Protein AF-A0A3A0CMS2-F1 (afdb_monomer_lite)

Secondary structure (DSSP, 8-state):
------------HHHHHHHHHSPPPEEEEE-----HHHHHHHHHHHHHHHHHHHHHHHHHHHHHT--SHHHHHHHHHHHHHHHHHHHHHHHHHHHHHHHHHHHHHHHHH-S---HHHHHHHHHHT-SSTTSTHHHHHHHHHHHTT-TT-EEEEE-GGG--------S----EES-TTSHHHHHHHHHHHHTSS-----PPS-TTS-HHHHHHHHHHHHTT-HHHHHHHHHHHHHHHHHHHHHTS--HHHHHHHHHHHHHHHS-S---TTS-EEEEETTEEEEEEE-TTS-EEEEEEETTT-EEEEEEEETTEEEEEEE-SS-EEEEEE-HHHHHHHHHHHT-SSPPPPHHHHHH--

Radius of gyration: 25.01 Å; chains: 1; bounding box: 68×55×76 Å

Foldseek 3Di:
DDDDDPDPPPPPVVVLVVVLVPFQDEQEDAADPPPPVVVVVVVCVVVVVVVVVLVVQVVVVVVVPDPDPSVVVSVVVVVVVVCCVPVVVVVLLVVLLVVLVVLLVVCVVDPDNDLNVSVNVNRVVPDRSLDPSNVLSSQQSVQAPPFRHEYEYYHPVLDDDQAADQDFDDWAFLDPLDPSLLVSLVVVVVPDDDDPDPDPDDPPDDSLVSQQQLLQLLQVHCPVLVVLVVQLVVQVVVCVVVVHRDPSNVVSVVVNCCSRPPHSPPDQFQATWIQGAQWIWGWHQDPVRDTDIDTQGRSFWYWYWHDSDQFWIKIWIYGNPDIHIDIHGSSSSSSNSSRNSHSDDGDDPVVVVVVD

Sequence (356 aa):
MRGAGVVPQIIDQQALNDASAAGPEVIEVPIRITGLVSRIVRLVIFFTLVWIVLLQLPAFMLIRGTAVGSVIVVYACAILVSILMGVVPWIQRRRALSRVVRLLHEYDEGDDQDPRSLAERVHGTRKWFERRAGLVFLISGLGSRQPGLVFRFAPRAHHPPIEPIAVPFEARLLDETEPGFSELWNATLASGEGAGAESLPGADESPGLRRVIRNIRLKEGWFMTLLFLALFANSAYEDYLVGRITVWTIIWAVFLARVFFAPATRNTGEGTWFIVPGGVLIRRVNEKKEVVHRLVDRKSSVLGVFMETRHRWSIVVSDESDLFSRAATAREATMLLRAWTSPIEPPSKEVIAHMA

pLDDT: mean 77.31, std 15.79, range [32.06, 96.31]

Structure (mmCIF, N/CA/C/O backbone):
data_AF-A0A3A0CMS2-F1
#
_entry.id   AF-A0A3A0CMS2-F1
#
loop_
_atom_site.group_PDB
_atom_site.id
_atom_site.type_symbol
_atom_site.label_atom_id
_atom_site.label_alt_id
_atom_site.label_comp_id
_atom_site.label_asym_id
_atom_site.label_entity_id
_atom_site.label_seq_id
_atom_site.pdbx_PDB_ins_code
_atom_site.Cartn_x
_atom_site.Cartn_y
_atom_site.Cartn_z
_atom_site.occupancy
_atom_site.B_iso_or_equiv
_atom_site.auth_seq_id
_atom_site.auth_comp_id
_atom_site.auth_asym_id
_atom_site.auth_atom_id
_atom_site.pdbx_PDB_model_num
ATOM 1 N N . MET A 1 1 ? 42.974 -33.502 -6.012 1.00 39.69 1 MET A N 1
ATOM 2 C CA . MET A 1 1 ? 42.326 -32.188 -5.818 1.00 39.69 1 MET A CA 1
ATOM 3 C C . MET A 1 1 ? 42.172 -31.537 -7.185 1.00 39.69 1 MET A C 1
ATOM 5 O O . MET A 1 1 ? 43.158 -31.078 -7.739 1.00 39.69 1 MET A O 1
ATOM 9 N N . ARG A 1 2 ? 40.981 -31.620 -7.791 1.00 35.00 2 ARG A N 1
ATOM 10 C CA . ARG A 1 2 ? 40.649 -30.968 -9.068 1.00 35.00 2 ARG A CA 1
ATOM 11 C C . ARG A 1 2 ? 39.649 -29.860 -8.749 1.00 35.00 2 ARG A C 1
ATOM 13 O O . ARG A 1 2 ? 38.620 -30.148 -8.147 1.00 35.00 2 ARG A O 1
ATOM 20 N N . GLY A 1 3 ? 40.012 -28.620 -9.063 1.00 35.66 3 GLY A N 1
ATOM 21 C CA . GLY A 1 3 ? 39.183 -27.444 -8.824 1.00 35.66 3 GLY A CA 1
ATOM 22 C C . GLY A 1 3 ? 37.948 -27.469 -9.715 1.00 35.66 3 GLY A C 1
ATOM 23 O O . GLY A 1 3 ? 38.067 -27.605 -10.931 1.00 35.66 3 GLY A O 1
ATOM 24 N N . ALA A 1 4 ? 36.773 -27.362 -9.100 1.00 35.28 4 ALA A N 1
ATOM 25 C CA . ALA A 1 4 ? 35.536 -27.082 -9.805 1.00 35.28 4 ALA A CA 1
ATOM 26 C C . ALA A 1 4 ? 35.601 -25.633 -10.305 1.00 35.28 4 ALA A C 1
ATOM 28 O O . ALA A 1 4 ? 35.594 -24.693 -9.511 1.00 35.28 4 ALA A O 1
ATOM 29 N N . GLY A 1 5 ? 35.738 -25.467 -11.620 1.00 32.06 5 GLY A N 1
ATOM 30 C CA . GLY A 1 5 ? 35.607 -24.174 -12.273 1.00 32.06 5 GLY A CA 1
ATOM 31 C C . GLY A 1 5 ? 34.166 -23.697 -12.148 1.00 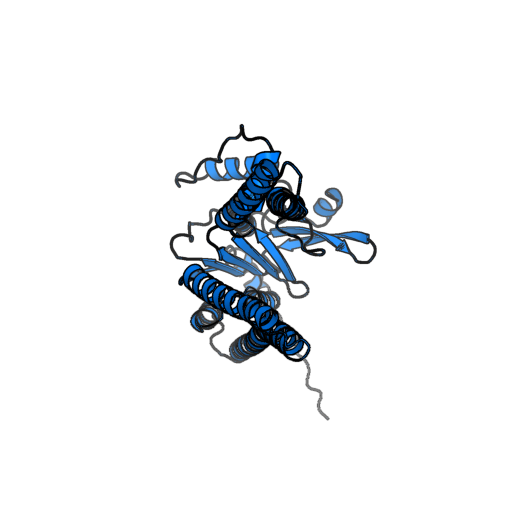32.06 5 GLY A C 1
ATOM 32 O O . GLY A 1 5 ? 33.255 -24.325 -12.680 1.00 32.06 5 GLY A O 1
ATOM 33 N N . VAL A 1 6 ? 33.968 -22.598 -11.426 1.00 33.91 6 VAL A N 1
ATOM 34 C CA . VAL A 1 6 ? 32.721 -21.834 -11.445 1.00 33.91 6 VAL A CA 1
ATOM 35 C C . VAL A 1 6 ? 32.655 -21.162 -12.812 1.00 33.91 6 VAL A C 1
ATOM 37 O O . VAL A 1 6 ? 33.369 -20.195 -13.069 1.00 33.91 6 VAL A O 1
ATOM 40 N N . VAL A 1 7 ? 31.862 -21.728 -13.719 1.00 35.41 7 VAL A N 1
ATOM 41 C CA . VAL A 1 7 ? 31.529 -21.087 -14.992 1.00 35.41 7 VAL A CA 1
ATOM 42 C C . VAL A 1 7 ? 30.546 -19.959 -14.666 1.00 35.41 7 VAL A C 1
ATOM 44 O O . VAL A 1 7 ? 29.480 -20.252 -14.122 1.00 35.41 7 VAL A O 1
ATOM 47 N N . PRO A 1 8 ? 30.869 -18.683 -14.934 1.00 41.94 8 PRO A N 1
ATOM 48 C CA . PRO A 1 8 ? 29.887 -17.617 -14.807 1.00 41.94 8 PRO A CA 1
ATOM 49 C C . PRO A 1 8 ? 28.749 -17.904 -15.791 1.00 41.94 8 PRO A C 1
ATOM 51 O O . PRO A 1 8 ? 28.994 -18.052 -16.988 1.00 41.94 8 PRO A O 1
ATOM 54 N N . GLN A 1 9 ? 27.517 -18.025 -15.287 1.00 44.94 9 GLN A N 1
ATOM 55 C CA . GLN A 1 9 ? 26.325 -18.026 -16.130 1.00 44.94 9 GLN A CA 1
ATOM 56 C C . GLN A 1 9 ? 26.361 -16.743 -16.960 1.00 44.94 9 GLN A C 1
ATOM 58 O O . GLN A 1 9 ? 26.194 -15.643 -16.434 1.00 44.94 9 GLN A O 1
ATOM 63 N N . ILE A 1 10 ? 26.632 -16.887 -18.256 1.00 44.53 10 ILE A N 1
ATOM 64 C CA . ILE A 1 10 ? 26.395 -15.836 -19.234 1.00 44.53 10 ILE A CA 1
ATOM 65 C C . ILE A 1 10 ? 24.877 -15.700 -19.274 1.00 44.53 10 ILE A C 1
ATOM 67 O O . ILE A 1 10 ? 24.191 -16.485 -19.921 1.00 44.53 10 ILE A O 1
ATOM 71 N N . ILE A 1 11 ? 24.358 -14.771 -18.474 1.00 52.59 11 ILE A N 1
ATOM 72 C CA . ILE A 1 11 ? 22.969 -14.344 -18.551 1.00 52.59 11 ILE A CA 1
ATOM 73 C C . ILE A 1 11 ? 22.784 -13.840 -19.981 1.00 52.59 11 ILE A C 1
ATOM 75 O O . ILE A 1 11 ? 23.488 -12.924 -20.411 1.00 52.59 11 ILE A O 1
ATOM 79 N N . ASP A 1 12 ? 21.899 -14.500 -20.720 1.00 56.22 12 ASP A N 1
ATOM 80 C CA . ASP A 1 12 ? 21.612 -14.212 -22.118 1.00 56.22 12 ASP A CA 1
ATOM 81 C C . ASP A 1 12 ? 21.064 -12.780 -22.242 1.00 56.22 12 ASP A C 1
ATOM 83 O O . ASP A 1 12 ? 19.882 -12.508 -22.023 1.00 56.22 12 ASP A O 1
ATOM 87 N N . GLN A 1 13 ? 21.958 -11.827 -22.527 1.00 53.25 13 GLN A N 1
ATOM 88 C CA . GLN A 1 13 ? 21.618 -10.408 -22.662 1.00 53.25 13 GLN A CA 1
ATOM 89 C C . GLN A 1 13 ? 20.583 -10.174 -23.766 1.00 53.25 13 GLN A C 1
ATOM 91 O O . GLN A 1 13 ? 19.858 -9.183 -23.724 1.00 53.25 13 GLN A O 1
ATOM 96 N N . GLN A 1 14 ? 20.493 -11.083 -24.738 1.00 47.31 14 GLN A N 1
ATOM 97 C CA . GLN A 1 14 ? 19.540 -10.985 -25.830 1.00 47.31 14 GLN A CA 1
ATOM 98 C C . GLN A 1 14 ? 18.121 -11.324 -25.357 1.00 47.31 14 GLN A C 1
ATOM 100 O O . GLN A 1 14 ? 17.197 -10.570 -25.652 1.00 47.31 14 GLN A O 1
ATOM 105 N N . ALA A 1 15 ? 17.967 -12.336 -24.496 1.00 55.59 15 ALA A N 1
ATOM 106 C CA . ALA A 1 15 ? 16.698 -12.625 -23.825 1.00 55.59 15 ALA A CA 1
ATOM 107 C C . ALA A 1 15 ? 16.238 -11.472 -22.906 1.00 55.59 15 ALA A C 1
ATOM 109 O O . ALA A 1 15 ? 15.048 -11.162 -22.854 1.00 55.59 15 ALA A O 1
ATOM 110 N N . LEU A 1 16 ? 17.169 -10.783 -22.229 1.00 50.84 16 LEU A N 1
ATOM 111 C CA . LEU A 1 16 ? 16.856 -9.573 -21.451 1.00 50.84 16 LEU A CA 1
ATOM 112 C C . LEU A 1 16 ? 16.398 -8.399 -22.329 1.00 50.84 16 LEU A C 1
ATOM 114 O O . LEU A 1 16 ? 15.505 -7.648 -21.934 1.00 50.84 16 LEU A O 1
ATOM 118 N N . ASN A 1 17 ? 16.994 -8.235 -23.510 1.00 48.75 17 ASN A N 1
ATOM 119 C CA . ASN A 1 17 ? 16.619 -7.175 -24.443 1.00 48.75 17 ASN A CA 1
ATOM 120 C C . ASN A 1 17 ? 15.241 -7.435 -25.069 1.00 48.75 17 ASN A C 1
ATOM 122 O O . ASN A 1 17 ? 14.423 -6.515 -25.115 1.00 48.75 17 ASN A O 1
ATOM 126 N N . ASP A 1 18 ? 14.943 -8.678 -25.454 1.00 51.12 18 ASP A N 1
ATOM 127 C CA . ASP A 1 18 ? 13.642 -9.064 -26.013 1.00 51.12 18 ASP A CA 1
ATOM 128 C C . ASP A 1 18 ? 12.518 -8.972 -24.962 1.00 51.12 18 ASP A C 1
ATOM 130 O O . ASP A 1 18 ? 11.432 -8.459 -25.248 1.00 51.12 18 ASP A O 1
ATOM 134 N N . ALA A 1 19 ? 12.800 -9.344 -23.707 1.00 52.25 19 ALA A N 1
ATOM 135 C CA . ALA A 1 19 ? 11.888 -9.147 -22.577 1.00 52.25 19 ALA A CA 1
ATOM 136 C C . ALA A 1 19 ? 11.663 -7.664 -22.225 1.00 52.25 19 ALA A C 1
ATOM 138 O O . ALA A 1 19 ? 10.659 -7.333 -21.605 1.00 52.25 19 ALA A O 1
ATOM 139 N N . SER A 1 20 ? 12.566 -6.758 -22.619 1.00 50.09 20 SER A N 1
ATOM 140 C CA . SER A 1 20 ? 12.394 -5.316 -22.393 1.00 50.09 20 SER A CA 1
ATOM 141 C C . SER A 1 20 ? 11.451 -4.644 -23.402 1.00 50.09 20 SER A C 1
ATOM 143 O O . SER A 1 20 ? 10.913 -3.573 -23.110 1.00 50.09 20 SER A O 1
ATOM 145 N N . ALA A 1 21 ? 11.247 -5.266 -24.572 1.00 57.66 21 ALA A N 1
ATOM 146 C CA . ALA A 1 21 ? 10.377 -4.765 -25.637 1.00 57.66 21 ALA A CA 1
ATOM 147 C C . ALA A 1 21 ? 8.905 -5.159 -25.427 1.00 57.66 21 ALA A C 1
ATOM 149 O O . ALA A 1 21 ? 8.000 -4.389 -25.757 1.00 57.66 21 ALA A O 1
ATOM 150 N N . ALA A 1 22 ? 8.656 -6.330 -24.836 1.00 62.97 22 ALA A N 1
ATOM 151 C CA . ALA A 1 22 ? 7.361 -6.670 -24.265 1.00 62.97 22 ALA A CA 1
ATOM 152 C C . ALA A 1 22 ? 7.223 -5.911 -22.936 1.00 62.97 22 ALA A C 1
ATOM 154 O O . ALA A 1 22 ? 8.101 -5.977 -22.086 1.00 62.97 22 ALA A O 1
ATOM 155 N N . GLY A 1 23 ? 6.163 -5.125 -22.744 1.00 71.56 23 GLY A N 1
ATOM 156 C CA . GLY A 1 23 ? 5.943 -4.441 -21.463 1.00 71.56 23 GLY A CA 1
ATOM 157 C C . GLY A 1 23 ? 5.955 -5.411 -20.264 1.00 71.56 23 GLY A C 1
ATOM 158 O O . GLY A 1 23 ? 5.852 -6.623 -20.452 1.00 71.56 23 GLY A O 1
ATOM 159 N N . PRO A 1 24 ? 6.052 -4.900 -19.023 1.00 82.94 24 PRO A N 1
ATOM 160 C CA . PRO A 1 24 ? 6.099 -5.755 -17.838 1.00 82.94 24 PRO A CA 1
ATOM 161 C C . PRO A 1 24 ? 4.897 -6.707 -17.793 1.00 82.94 24 PRO A C 1
ATOM 163 O O . PRO A 1 24 ? 3.756 -6.288 -18.014 1.00 82.94 24 PRO A O 1
ATOM 166 N N . GLU A 1 25 ? 5.148 -7.980 -17.493 1.00 89.12 25 GLU A N 1
ATOM 167 C CA . GLU A 1 25 ? 4.101 -8.996 -17.435 1.00 89.12 25 GLU A CA 1
ATOM 168 C C . GLU A 1 25 ? 3.207 -8.761 -16.209 1.00 89.12 25 GLU A C 1
ATOM 170 O O . GLU A 1 25 ? 3.665 -8.752 -15.061 1.00 89.12 25 GLU A O 1
ATOM 175 N N . VAL A 1 26 ? 1.909 -8.557 -16.450 1.00 89.88 26 VAL A N 1
ATOM 176 C CA . VAL A 1 26 ? 0.917 -8.338 -15.392 1.00 89.88 26 VAL A CA 1
ATOM 177 C C . VAL A 1 26 ? 0.203 -9.647 -15.070 1.00 89.88 26 VAL A C 1
ATOM 179 O O . VAL A 1 26 ? -0.634 -10.128 -15.832 1.00 89.88 26 VAL A O 1
ATOM 182 N N . ILE A 1 27 ? 0.480 -10.188 -13.887 1.00 91.12 27 ILE A N 1
ATOM 183 C CA . ILE A 1 27 ? -0.129 -11.409 -13.366 1.00 91.12 27 ILE A CA 1
ATOM 184 C C . ILE A 1 27 ? -1.297 -11.042 -12.446 1.00 91.12 27 ILE A C 1
ATOM 186 O O . ILE A 1 27 ? -1.135 -10.521 -11.335 1.00 91.12 27 ILE A O 1
ATOM 190 N N . GLU A 1 28 ? -2.509 -11.347 -12.900 1.00 89.69 28 GLU A N 1
ATOM 191 C CA . GLU A 1 28 ? -3.739 -11.116 -12.149 1.00 89.69 28 GLU A CA 1
ATOM 192 C C . GLU A 1 28 ? -4.144 -12.343 -11.341 1.00 89.69 28 GLU A C 1
ATOM 194 O O . GLU A 1 28 ? -4.473 -13.398 -11.885 1.00 89.69 28 GLU A O 1
ATOM 199 N N . VAL A 1 29 ? -4.195 -12.184 -10.020 1.00 86.06 29 VAL A N 1
ATOM 200 C CA . VAL A 1 29 ? -4.568 -13.270 -9.112 1.00 86.06 29 VAL A CA 1
ATOM 201 C C . VAL A 1 29 ? -5.890 -12.913 -8.432 1.00 86.06 29 VAL A C 1
ATOM 203 O O . VAL A 1 29 ? -5.923 -12.049 -7.546 1.00 86.06 29 VAL A O 1
ATOM 206 N N . PRO A 1 30 ? -7.016 -13.534 -8.837 1.00 82.69 30 PRO A N 1
ATOM 207 C CA . PRO A 1 30 ? -8.321 -13.192 -8.299 1.00 82.69 30 PRO A CA 1
ATOM 208 C C . PRO A 1 30 ? -8.452 -13.660 -6.850 1.00 82.69 30 PRO A C 1
ATOM 210 O O . PRO A 1 30 ? -8.422 -14.860 -6.569 1.00 82.69 30 PRO A O 1
ATOM 213 N N . ILE A 1 31 ? -8.691 -12.723 -5.933 1.00 75.50 31 ILE A N 1
ATOM 214 C CA . ILE A 1 31 ? -8.915 -13.050 -4.521 1.00 75.50 31 ILE A CA 1
ATOM 215 C C . ILE A 1 31 ? -10.407 -13.097 -4.196 1.00 75.50 31 ILE A C 1
ATOM 217 O O . ILE A 1 31 ? -11.184 -12.217 -4.573 1.00 75.50 31 ILE A O 1
ATOM 221 N N . ARG A 1 32 ? -10.833 -14.117 -3.446 1.00 65.44 32 ARG A N 1
ATOM 222 C CA . ARG A 1 32 ? -12.157 -14.105 -2.811 1.00 65.44 32 ARG A CA 1
ATOM 223 C C . ARG A 1 32 ? -12.024 -13.402 -1.468 1.00 65.44 32 ARG A C 1
ATOM 225 O O . ARG A 1 32 ? -11.475 -13.979 -0.535 1.00 65.44 32 ARG A O 1
ATOM 232 N N . ILE A 1 33 ? -12.546 -12.182 -1.353 1.00 57.12 33 ILE A N 1
ATOM 233 C CA . ILE A 1 33 ? -12.655 -11.500 -0.056 1.00 57.12 33 ILE A CA 1
ATOM 234 C C . ILE A 1 33 ? -13.781 -12.174 0.721 1.00 57.12 33 ILE A C 1
ATOM 236 O O . ILE A 1 33 ? -14.933 -11.750 0.708 1.00 57.12 33 ILE A O 1
ATOM 240 N N . THR A 1 34 ? -13.471 -13.293 1.365 1.00 50.09 34 THR A N 1
ATOM 241 C CA . THR A 1 34 ? -14.424 -13.962 2.242 1.00 50.09 34 THR A CA 1
ATOM 242 C C . THR A 1 34 ? -14.420 -13.279 3.597 1.00 50.09 34 THR A C 1
ATOM 244 O O . THR A 1 34 ? -13.566 -13.560 4.429 1.00 50.09 34 THR A O 1
ATOM 247 N N . GLY A 1 35 ? -15.400 -12.400 3.813 1.00 48.59 35 GLY A N 1
ATOM 248 C CA . GLY A 1 35 ? -15.982 -12.113 5.125 1.00 48.59 35 GLY A CA 1
ATOM 249 C C . GLY A 1 35 ? -15.002 -11.865 6.273 1.00 48.59 35 GLY A C 1
ATOM 250 O O . GLY A 1 35 ? -15.255 -12.342 7.379 1.00 48.59 35 GLY A O 1
ATOM 251 N N . LEU A 1 36 ? -13.924 -11.106 6.048 1.00 49.00 36 LEU A N 1
ATOM 252 C CA . LEU A 1 36 ? -13.074 -10.583 7.124 1.00 49.00 36 LEU A CA 1
ATOM 253 C C . LEU A 1 36 ? -13.940 -9.855 8.164 1.00 49.00 36 LEU A C 1
ATOM 255 O O . LEU A 1 36 ? -13.775 -10.068 9.358 1.00 49.00 36 LEU A O 1
ATOM 259 N N . VAL A 1 37 ? -14.956 -9.116 7.701 1.00 48.84 37 VAL A N 1
ATOM 260 C CA . VAL A 1 37 ? -15.980 -8.483 8.543 1.00 48.84 37 VAL A CA 1
ATOM 261 C C . VAL A 1 37 ? -16.701 -9.519 9.401 1.00 48.84 37 VAL A C 1
ATOM 263 O O . VAL A 1 37 ? -16.790 -9.336 10.600 1.00 48.84 37 VAL A O 1
ATOM 266 N N . SER A 1 38 ? -17.126 -10.661 8.854 1.00 46.47 38 SER A N 1
ATOM 267 C CA . SER A 1 38 ? -17.757 -11.712 9.663 1.00 46.47 38 SER A CA 1
ATOM 268 C C . SER A 1 38 ? -16.802 -12.314 10.696 1.00 46.47 38 SER A C 1
ATOM 270 O O . SER A 1 38 ? -17.272 -12.727 11.753 1.00 46.47 38 SER A O 1
ATOM 272 N N . ARG A 1 39 ? -15.506 -12.450 10.399 1.00 56.25 39 ARG A N 1
ATOM 273 C CA . ARG A 1 39 ? -14.544 -13.028 11.350 1.00 56.25 39 ARG A CA 1
ATOM 274 C C . ARG A 1 39 ? -14.146 -12.021 12.416 1.00 56.25 39 ARG A C 1
ATOM 276 O O . ARG A 1 39 ? -14.160 -12.393 13.576 1.00 56.25 39 ARG A O 1
ATOM 283 N N . ILE A 1 40 ? -13.872 -10.772 12.042 1.00 56.28 40 ILE A N 1
ATOM 284 C CA . ILE A 1 40 ? -13.593 -9.668 12.966 1.00 56.28 40 ILE A CA 1
ATOM 285 C C . ILE A 1 40 ? -14.817 -9.392 13.826 1.00 56.28 40 ILE A C 1
ATOM 287 O O . ILE A 1 40 ? -14.664 -9.315 15.028 1.00 56.28 40 ILE A O 1
ATOM 291 N N . VAL A 1 41 ? -16.027 -9.341 13.267 1.00 53.88 41 VAL A N 1
ATOM 292 C CA . VAL A 1 41 ? -17.261 -9.179 14.050 1.00 53.88 41 VAL A CA 1
ATOM 293 C C . VAL A 1 41 ? -17.440 -10.343 15.019 1.00 53.88 41 VAL A C 1
ATOM 295 O O . VAL A 1 41 ? -17.721 -10.100 16.182 1.00 53.88 41 VAL A O 1
ATOM 298 N N . ARG A 1 42 ? -17.197 -11.598 14.614 1.00 58.50 42 ARG A N 1
ATOM 299 C CA . ARG A 1 42 ? -17.226 -12.732 15.559 1.00 58.50 42 ARG A CA 1
ATOM 300 C C . ARG A 1 42 ? -16.140 -12.633 16.625 1.00 58.50 42 ARG A C 1
ATOM 302 O O . ARG A 1 42 ? -16.402 -12.980 17.767 1.00 58.50 42 ARG A O 1
ATOM 309 N N . LEU A 1 43 ? -14.946 -12.168 16.265 1.00 64.25 43 LEU A N 1
ATOM 310 C CA . LEU A 1 43 ? -13.826 -11.999 17.186 1.00 64.25 43 LEU A CA 1
ATOM 311 C C . LEU A 1 43 ? -14.122 -10.873 18.183 1.00 64.25 43 LEU A C 1
ATOM 313 O O . LEU A 1 43 ? -13.980 -11.073 19.376 1.00 64.25 43 LEU A O 1
ATOM 317 N N . VAL A 1 44 ? -14.600 -9.727 17.703 1.00 63.75 44 VAL A N 1
ATOM 318 C CA . VAL A 1 44 ? -15.021 -8.573 18.500 1.00 63.75 44 VAL A CA 1
ATOM 319 C C . VAL A 1 44 ? -16.186 -8.966 19.393 1.00 63.75 44 VAL A C 1
ATOM 321 O O . VAL A 1 44 ? -16.062 -8.795 20.589 1.00 63.75 44 VAL A O 1
ATOM 324 N N . ILE A 1 45 ? -17.251 -9.592 18.882 1.00 64.50 45 ILE A N 1
ATOM 325 C CA . ILE A 1 45 ? -18.362 -10.095 19.709 1.00 64.50 45 ILE A CA 1
ATOM 326 C C . ILE A 1 45 ? -17.845 -11.064 20.774 1.00 64.50 45 ILE A C 1
ATOM 328 O O . ILE A 1 45 ? -18.177 -10.912 21.944 1.00 64.50 45 ILE A O 1
ATOM 332 N N . PHE A 1 46 ? -17.005 -12.030 20.396 1.00 73.88 46 PHE A N 1
ATOM 333 C CA . PHE A 1 46 ? -16.422 -12.987 21.334 1.00 73.88 46 PHE A CA 1
ATOM 334 C C . PHE A 1 46 ? -15.598 -12.284 22.417 1.00 73.88 46 PHE A C 1
ATOM 336 O O . PHE A 1 46 ? -15.782 -12.554 23.597 1.00 73.88 46 PHE A O 1
ATOM 343 N N . PHE A 1 47 ? -14.728 -11.347 22.046 1.00 64.62 47 PHE A N 1
ATOM 344 C CA . PHE A 1 47 ? -13.867 -10.645 22.992 1.00 64.62 47 PHE A CA 1
ATOM 345 C C . PHE A 1 47 ? -14.609 -9.595 23.813 1.00 64.62 47 PHE A C 1
ATOM 347 O O . PHE A 1 47 ? -14.277 -9.424 24.978 1.00 64.62 47 PHE A O 1
ATOM 354 N N . THR A 1 48 ? -15.628 -8.937 23.264 1.00 66.00 48 THR A N 1
ATOM 355 C CA . THR A 1 48 ? -16.538 -8.058 24.002 1.00 66.00 48 THR A CA 1
ATOM 356 C C . THR A 1 48 ? -17.329 -8.871 25.017 1.00 66.00 48 THR A C 1
ATOM 358 O O . THR A 1 48 ? -17.409 -8.459 26.164 1.00 66.00 48 THR A O 1
ATOM 361 N N . LEU A 1 49 ? -17.817 -10.064 24.659 1.00 63.31 49 LEU A N 1
ATOM 362 C CA . LEU A 1 49 ? -18.439 -10.987 25.612 1.00 63.31 49 LEU A CA 1
ATOM 363 C C . LEU A 1 49 ? -17.451 -11.435 26.695 1.00 63.31 49 LEU A C 1
ATOM 365 O O . LEU A 1 49 ? -17.786 -11.384 27.873 1.00 63.31 49 LEU A O 1
ATOM 369 N N . VAL A 1 50 ? -16.221 -11.807 26.326 1.00 69.12 50 VAL A N 1
ATOM 370 C CA . VAL A 1 50 ? -15.164 -12.167 27.288 1.00 69.12 50 VAL A CA 1
ATOM 371 C C . VAL A 1 50 ? -14.850 -10.996 28.221 1.00 69.12 50 VAL A C 1
ATOM 373 O O . VAL A 1 50 ? -14.763 -11.195 29.427 1.00 69.12 50 VAL A O 1
ATOM 376 N N . TRP A 1 51 ? -14.741 -9.772 27.705 1.00 67.62 51 TRP A N 1
ATOM 377 C CA . TRP A 1 51 ? -14.514 -8.570 28.509 1.00 67.62 51 TRP A CA 1
ATOM 378 C C . TRP A 1 51 ? -15.693 -8.238 29.418 1.00 67.62 51 TRP A C 1
ATOM 380 O O . TRP A 1 51 ? -15.472 -7.917 30.579 1.00 67.62 51 TRP A O 1
ATOM 390 N N . ILE A 1 52 ? -16.930 -8.351 28.931 1.00 67.75 52 ILE A N 1
ATOM 391 C CA . ILE A 1 52 ? -18.137 -8.169 29.746 1.00 67.75 52 ILE A CA 1
ATOM 392 C C . ILE A 1 52 ? -18.128 -9.175 30.902 1.00 67.75 52 ILE A C 1
ATOM 394 O O . ILE A 1 52 ? -18.294 -8.776 32.050 1.00 67.75 52 ILE A O 1
ATOM 398 N N . VAL A 1 53 ? -17.845 -10.453 30.633 1.00 64.12 53 VAL A N 1
ATOM 399 C CA . VAL A 1 53 ? -17.747 -11.491 31.673 1.00 64.12 53 VAL A CA 1
ATOM 400 C C . VAL A 1 53 ? -16.614 -11.184 32.661 1.00 64.12 53 VAL A C 1
ATOM 402 O O . VAL A 1 53 ? -16.812 -11.269 33.873 1.00 64.12 53 VAL A O 1
ATOM 405 N N . LEU A 1 54 ? -15.444 -10.768 32.167 1.00 60.03 54 LEU A N 1
ATOM 406 C CA . LEU A 1 54 ? -14.283 -10.434 32.996 1.00 60.03 54 LEU A CA 1
ATOM 407 C C . LEU A 1 54 ? -14.456 -9.159 33.821 1.00 60.03 54 LEU A C 1
ATOM 409 O O . LEU A 1 54 ? -13.834 -9.056 34.870 1.00 60.03 54 LEU A O 1
ATOM 413 N N . LEU A 1 55 ? -15.276 -8.205 33.379 1.00 63.41 55 LEU A N 1
ATOM 414 C CA . LEU A 1 55 ? -15.597 -6.985 34.127 1.00 63.41 55 LEU A CA 1
ATOM 415 C C . LEU A 1 55 ? -16.743 -7.201 35.121 1.00 63.41 55 LEU A C 1
ATOM 417 O O . LEU A 1 55 ? -16.757 -6.580 36.183 1.00 63.41 55 LEU A O 1
ATOM 421 N N . GLN A 1 56 ? -17.676 -8.109 34.823 1.00 65.44 56 GLN A N 1
ATOM 422 C CA . GLN A 1 56 ? -18.757 -8.451 35.747 1.00 65.44 56 GLN A CA 1
ATOM 423 C C . GLN A 1 56 ? -18.284 -9.310 36.926 1.00 65.44 56 GLN A C 1
ATOM 425 O O . GLN A 1 56 ? -18.814 -9.169 38.026 1.00 65.44 56 GLN A O 1
ATOM 430 N N . LEU A 1 57 ? -17.253 -10.142 36.749 1.00 59.59 57 LEU A N 1
ATOM 431 C CA . LEU A 1 57 ? -16.691 -10.981 37.817 1.00 59.59 57 LEU A CA 1
ATOM 432 C C . LEU A 1 57 ? -16.155 -10.169 39.021 1.00 59.59 57 LEU A C 1
ATOM 434 O O . LEU A 1 57 ? -16.527 -10.478 40.154 1.00 59.59 57 LEU A O 1
ATOM 438 N N . PRO A 1 58 ? -15.349 -9.108 38.828 1.00 56.28 58 PRO A N 1
ATOM 439 C CA . PRO A 1 58 ? -14.908 -8.212 39.895 1.00 56.28 58 PRO A CA 1
ATOM 440 C C . PRO A 1 58 ? -16.055 -7.459 40.551 1.00 56.28 58 PRO A C 1
ATOM 442 O O . PRO A 1 58 ? -16.065 -7.360 41.771 1.00 56.28 58 PRO A O 1
ATOM 445 N N . ALA A 1 59 ? -17.033 -6.978 39.773 1.00 61.12 59 ALA A N 1
ATOM 446 C CA . ALA A 1 59 ? -18.206 -6.290 40.311 1.00 61.12 59 ALA A CA 1
ATOM 447 C C . ALA A 1 59 ? -19.025 -7.216 41.229 1.00 61.12 59 ALA A C 1
ATOM 449 O O . ALA A 1 59 ? -19.389 -6.831 42.338 1.00 61.12 59 ALA A O 1
ATOM 450 N N . PHE A 1 60 ? -19.227 -8.473 40.822 1.00 59.47 60 PHE A N 1
ATOM 451 C CA . PHE A 1 60 ? -19.915 -9.489 41.623 1.00 59.47 60 PHE A CA 1
ATOM 452 C C . PHE A 1 60 ? -19.122 -9.893 42.880 1.00 59.47 60 PHE A C 1
ATOM 454 O O . PHE A 1 60 ? -19.697 -10.189 43.926 1.00 59.47 60 PHE A O 1
ATOM 461 N N . MET A 1 61 ? -17.789 -9.890 42.796 1.00 57.09 61 MET A N 1
ATOM 462 C CA . MET A 1 61 ? -16.886 -10.211 43.908 1.00 57.09 61 MET A CA 1
ATOM 463 C C . MET A 1 61 ? -16.734 -9.053 44.906 1.00 57.09 61 MET A C 1
ATOM 465 O O . MET A 1 61 ? -16.628 -9.304 46.105 1.00 57.09 61 MET A O 1
ATOM 469 N N . LEU A 1 62 ? -16.788 -7.798 44.444 1.00 59.09 62 LEU A N 1
ATOM 470 C CA . LEU A 1 62 ? -16.838 -6.592 45.283 1.00 59.09 62 LEU A CA 1
ATOM 471 C C . LEU A 1 62 ? -18.099 -6.576 46.151 1.00 59.09 62 LEU A C 1
ATOM 473 O O . LEU A 1 62 ? -18.020 -6.262 47.333 1.00 59.09 62 LEU A O 1
ATOM 477 N N . ILE A 1 63 ? -19.232 -7.018 45.595 1.00 63.41 63 ILE A N 1
ATOM 478 C CA . ILE A 1 63 ? -20.486 -7.216 46.340 1.00 63.41 63 ILE A CA 1
ATOM 479 C C . ILE A 1 63 ? -20.335 -8.296 47.433 1.00 63.41 63 ILE A C 1
ATOM 481 O O . ILE A 1 63 ? -21.019 -8.237 48.451 1.00 63.41 63 ILE A O 1
ATOM 485 N N . ARG A 1 64 ? -19.429 -9.272 47.261 1.00 61.06 64 ARG A N 1
ATOM 486 C CA . ARG A 1 64 ? -19.208 -10.387 48.205 1.00 61.06 64 ARG A CA 1
ATOM 487 C C . ARG A 1 64 ? -18.026 -10.213 49.170 1.00 61.06 64 ARG A C 1
ATOM 489 O O . ARG A 1 64 ? -17.819 -11.085 50.008 1.00 61.06 64 ARG A O 1
ATOM 496 N N . GLY A 1 65 ? -17.260 -9.123 49.086 1.00 63.69 65 GLY A N 1
ATOM 497 C CA . GLY A 1 65 ? -16.222 -8.781 50.073 1.00 63.69 65 GLY A CA 1
ATOM 498 C C . GLY A 1 65 ? -14.938 -9.631 50.053 1.00 63.69 65 GLY A C 1
ATOM 499 O O . GLY A 1 65 ? -14.167 -9.587 51.008 1.00 63.69 65 GLY A O 1
ATOM 500 N N . THR A 1 66 ? -14.658 -10.399 48.994 1.00 57.31 66 THR A N 1
ATOM 501 C CA . THR A 1 66 ? -13.465 -11.271 48.905 1.00 57.31 66 THR A CA 1
ATOM 502 C C . THR A 1 66 ? -12.366 -10.632 48.043 1.00 57.31 66 THR A C 1
ATOM 504 O O . THR A 1 66 ? -12.452 -10.648 46.814 1.00 57.31 66 THR A O 1
ATOM 507 N N . ALA A 1 67 ? -11.335 -10.049 48.667 1.00 59.91 67 ALA A N 1
ATOM 508 C CA . ALA A 1 67 ? -10.542 -8.969 48.057 1.00 59.91 67 ALA A CA 1
ATOM 509 C C . ALA A 1 67 ? -9.113 -9.284 47.541 1.00 59.91 67 ALA A C 1
ATOM 511 O O . ALA A 1 67 ? -8.379 -8.344 47.264 1.00 59.91 67 ALA A O 1
ATOM 512 N N . VAL A 1 68 ? -8.670 -10.537 47.351 1.00 57.31 68 VAL A N 1
ATOM 513 C CA . VAL A 1 68 ? -7.290 -10.786 46.830 1.00 57.31 68 VAL A CA 1
ATOM 514 C C . VAL A 1 68 ? -7.228 -11.757 45.643 1.00 57.31 68 VAL A C 1
ATOM 516 O O . VAL A 1 68 ? -6.487 -11.519 44.692 1.00 57.31 68 VAL A O 1
ATOM 519 N N . GLY A 1 69 ? -8.050 -12.810 45.622 1.00 58.03 69 GLY A N 1
ATOM 520 C CA . GLY A 1 69 ? -8.025 -13.798 44.531 1.00 58.03 69 GLY A CA 1
ATOM 521 C C . GLY A 1 69 ? -8.571 -13.285 43.190 1.00 58.03 69 GLY A C 1
ATOM 522 O O . GLY A 1 69 ? -8.104 -13.693 42.132 1.00 58.03 69 GLY A O 1
ATOM 523 N N . SER A 1 70 ? -9.532 -12.361 43.213 1.00 54.66 70 SER A N 1
ATOM 524 C CA . SER A 1 70 ? -10.260 -11.890 42.024 1.00 54.66 70 SER A CA 1
ATOM 525 C C . SER A 1 70 ? -9.421 -10.994 41.107 1.00 54.66 70 SER A C 1
ATOM 527 O O . SER A 1 70 ? -9.504 -11.115 39.885 1.00 54.66 70 SER A O 1
ATOM 529 N N . VAL A 1 71 ? -8.556 -10.153 41.676 1.00 59.25 71 VAL A N 1
ATOM 530 C CA . VAL A 1 71 ? -7.629 -9.294 40.920 1.00 59.25 71 VAL A CA 1
ATOM 531 C C . VAL A 1 71 ? -6.641 -10.142 40.111 1.00 59.25 71 VAL A C 1
ATOM 533 O O . VAL A 1 71 ? -6.391 -9.858 38.940 1.00 59.25 71 VAL A O 1
ATOM 536 N N . ILE A 1 72 ? -6.148 -11.239 40.693 1.00 66.06 72 ILE A N 1
ATOM 537 C CA . ILE A 1 72 ? -5.229 -12.173 40.027 1.00 66.06 72 ILE A CA 1
ATOM 538 C C . ILE A 1 72 ? -5.900 -12.832 38.816 1.00 66.06 72 ILE A C 1
ATOM 540 O O . ILE A 1 72 ? -5.271 -12.942 37.765 1.00 66.06 72 ILE A O 1
ATOM 544 N N . VAL A 1 73 ? -7.180 -13.210 38.916 1.00 62.62 73 VAL A N 1
ATOM 545 C CA . VAL A 1 73 ? -7.923 -13.811 37.793 1.00 62.62 73 VAL A CA 1
ATOM 546 C C . VAL A 1 73 ? -8.096 -12.815 36.644 1.00 62.62 73 VAL A C 1
ATOM 548 O O . VAL A 1 73 ? -7.866 -13.176 35.492 1.00 62.62 73 VAL A O 1
ATOM 551 N N . VAL A 1 74 ? -8.427 -11.550 36.931 1.00 60.88 74 VAL A N 1
ATOM 552 C CA . VAL A 1 74 ? -8.566 -10.513 35.890 1.00 60.88 74 VAL A CA 1
ATOM 553 C C . VAL A 1 74 ? -7.246 -10.283 35.160 1.00 60.88 74 VAL A C 1
ATOM 555 O O . VAL A 1 74 ? -7.224 -10.292 33.929 1.00 60.88 74 VAL A O 1
ATOM 558 N N . TYR A 1 75 ? -6.136 -10.132 35.890 1.00 60.47 75 TYR A N 1
ATOM 559 C CA . TYR A 1 75 ? -4.819 -9.971 35.270 1.00 60.47 75 TYR A CA 1
ATOM 560 C C . TYR A 1 75 ? -4.390 -11.223 34.504 1.00 60.47 75 TYR A C 1
ATOM 562 O O . TYR A 1 75 ? -3.894 -11.098 33.388 1.00 60.47 75 TYR A O 1
ATOM 570 N N . ALA A 1 76 ? -4.630 -12.424 35.035 1.00 67.12 76 ALA A N 1
ATOM 571 C CA . ALA A 1 76 ? -4.331 -13.673 34.339 1.00 67.12 76 ALA A CA 1
ATOM 572 C C . ALA A 1 76 ? -5.120 -13.793 33.028 1.00 67.12 76 ALA A C 1
ATOM 574 O O . ALA A 1 76 ? -4.556 -14.178 32.006 1.00 67.12 76 ALA A O 1
ATOM 575 N N . CYS A 1 77 ? -6.395 -13.401 33.015 1.00 62.84 77 CYS A N 1
ATOM 576 C CA . CYS A 1 77 ? -7.204 -13.385 31.803 1.00 62.84 77 CYS A CA 1
ATOM 577 C C . CYS A 1 77 ? -6.771 -12.288 30.823 1.00 62.84 77 CYS A C 1
ATOM 579 O O . CYS A 1 77 ? -6.682 -12.561 29.630 1.00 62.84 77 CYS A O 1
ATOM 581 N N . ALA A 1 78 ? -6.437 -11.083 31.290 1.00 61.31 78 ALA A N 1
ATOM 582 C CA . ALA A 1 78 ? -5.910 -10.017 30.436 1.00 61.31 78 ALA A CA 1
ATOM 583 C C . ALA A 1 78 ? -4.559 -10.404 29.811 1.00 61.31 78 ALA A C 1
ATOM 585 O O . ALA A 1 78 ? -4.339 -10.183 28.619 1.00 61.31 78 ALA A O 1
ATOM 586 N N . ILE A 1 79 ? -3.679 -11.045 30.585 1.00 67.81 79 ILE A N 1
ATOM 587 C CA . ILE A 1 79 ? -2.412 -11.610 30.113 1.00 67.81 79 ILE A CA 1
ATOM 588 C C . ILE A 1 79 ? -2.682 -12.738 29.119 1.00 67.81 79 ILE A C 1
ATOM 590 O O . ILE A 1 79 ? -2.091 -12.735 28.047 1.00 67.81 79 ILE A O 1
ATOM 594 N N . LEU A 1 80 ? -3.605 -13.660 29.403 1.00 70.12 80 LEU A N 1
ATOM 595 C CA . LEU A 1 80 ? -3.956 -14.752 28.492 1.00 70.12 80 LEU A CA 1
ATOM 596 C C . LEU A 1 80 ? -4.531 -14.227 27.172 1.00 70.12 80 LEU A C 1
ATOM 598 O O . LEU A 1 80 ? -4.133 -14.695 26.111 1.00 70.12 80 LEU A O 1
ATOM 602 N N . VAL A 1 81 ? -5.417 -13.230 27.215 1.00 67.19 81 VAL A N 1
ATOM 603 C CA . VAL A 1 81 ? -5.951 -12.561 26.021 1.00 67.19 81 VAL A CA 1
ATOM 604 C C . VAL A 1 81 ? -4.828 -11.853 25.270 1.00 67.19 81 VAL A C 1
ATOM 606 O O . VAL A 1 81 ? -4.740 -11.995 24.056 1.00 67.19 81 VAL A O 1
ATOM 609 N N . SER A 1 82 ? -3.921 -11.168 25.969 1.00 62.47 82 SER A N 1
ATOM 610 C CA . SER A 1 82 ? -2.762 -10.505 25.358 1.00 62.47 82 SER A CA 1
ATOM 611 C C . SER A 1 82 ? -1.797 -11.506 24.715 1.00 62.47 82 SER A C 1
ATOM 613 O O . SER A 1 82 ? -1.322 -11.282 23.605 1.00 62.47 82 SER A O 1
ATOM 615 N N . ILE A 1 83 ? -1.558 -12.651 25.358 1.00 66.56 83 ILE A N 1
ATOM 616 C CA . ILE A 1 83 ? -0.766 -13.768 24.832 1.00 66.56 83 ILE A CA 1
ATOM 617 C C . ILE A 1 83 ? -1.470 -14.372 23.621 1.00 66.56 83 ILE A C 1
ATOM 619 O O . ILE A 1 83 ? -0.839 -14.563 22.589 1.00 66.56 83 ILE A O 1
ATOM 623 N N . LEU A 1 84 ? -2.775 -14.625 23.683 1.00 65.50 84 LEU A N 1
ATOM 624 C CA . LEU A 1 84 ? -3.538 -15.123 22.540 1.00 65.50 84 LEU A CA 1
ATOM 625 C C . LEU A 1 84 ? -3.516 -14.115 21.382 1.00 65.50 84 LEU A C 1
ATOM 627 O O . LEU A 1 84 ? -3.361 -14.516 20.233 1.00 65.50 84 LEU A O 1
ATOM 631 N N . MET A 1 85 ? -3.583 -12.813 21.667 1.00 59.78 85 MET A N 1
ATOM 632 C CA . MET A 1 85 ? -3.508 -11.748 20.664 1.00 59.78 85 MET A CA 1
ATOM 633 C C . MET A 1 85 ? -2.097 -11.515 20.113 1.00 59.78 85 MET A C 1
ATOM 635 O O . MET A 1 85 ? -1.965 -11.102 18.964 1.00 59.78 85 MET A O 1
ATOM 639 N N . GLY A 1 86 ? -1.041 -11.789 20.876 1.00 62.84 86 GLY A N 1
ATOM 640 C CA . GLY A 1 86 ? 0.344 -11.627 20.427 1.00 62.84 86 GLY A CA 1
ATOM 641 C C . GLY A 1 86 ? 0.917 -12.905 19.817 1.00 62.84 86 GLY A C 1
ATOM 642 O O . GLY A 1 86 ? 1.352 -12.932 18.663 1.00 62.84 86 GLY A O 1
ATOM 643 N N . VAL A 1 87 ? 0.889 -13.989 20.588 1.00 69.81 87 VAL A N 1
ATOM 644 C CA . VAL A 1 87 ? 1.546 -15.263 20.285 1.00 69.81 87 VAL A CA 1
ATOM 645 C C . VAL A 1 87 ? 0.839 -16.011 19.164 1.00 69.81 87 VAL A C 1
ATOM 647 O O . VAL A 1 87 ? 1.521 -16.492 18.263 1.00 69.81 87 VAL A O 1
ATOM 650 N N . VAL A 1 88 ? -0.498 -16.092 19.142 1.00 68.00 88 VAL A N 1
ATOM 651 C CA . VAL A 1 88 ? -1.191 -16.844 18.076 1.00 68.00 88 VAL A CA 1
ATOM 652 C C . VAL A 1 88 ? -0.941 -16.209 16.703 1.00 68.00 88 VAL A C 1
ATOM 654 O O . VAL A 1 88 ? -0.477 -16.925 15.811 1.00 68.00 88 VAL A O 1
ATOM 657 N N . PRO A 1 89 ? -1.126 -14.889 16.505 1.00 66.38 89 PRO A N 1
ATOM 658 C CA . PRO A 1 89 ? -0.720 -14.216 15.274 1.00 66.38 89 PRO A CA 1
ATOM 659 C C . PRO A 1 89 ? 0.750 -14.378 14.918 1.00 66.38 89 PRO A C 1
ATOM 661 O O . PRO A 1 89 ? 1.078 -14.533 13.743 1.00 66.38 89 PRO A O 1
ATOM 664 N N . TRP A 1 90 ? 1.638 -14.347 15.910 1.00 71.06 90 TRP A N 1
ATOM 665 C CA . TRP A 1 90 ? 3.068 -14.506 15.687 1.00 71.06 90 TRP A CA 1
ATOM 666 C C . TRP A 1 90 ? 3.429 -15.923 15.223 1.00 71.06 90 TRP A C 1
ATOM 668 O O . TRP A 1 90 ? 4.143 -16.070 14.232 1.00 71.06 90 TRP A O 1
ATOM 678 N N . ILE A 1 91 ? 2.878 -16.966 15.854 1.00 73.31 91 ILE A N 1
ATOM 679 C CA . ILE A 1 91 ? 3.049 -18.366 15.430 1.00 73.31 91 ILE A CA 1
ATOM 680 C C . ILE A 1 91 ? 2.456 -18.566 14.034 1.00 73.31 91 ILE A C 1
ATOM 682 O O . ILE A 1 91 ? 3.089 -19.186 13.179 1.00 73.31 91 ILE A O 1
ATOM 686 N N . GLN A 1 92 ? 1.259 -18.030 13.779 1.00 71.81 92 GLN A N 1
ATOM 687 C CA . GLN A 1 92 ? 0.626 -18.087 12.461 1.00 71.81 92 GLN A CA 1
ATOM 688 C C . GLN A 1 92 ? 1.495 -17.405 11.400 1.00 71.81 92 GLN A C 1
ATOM 690 O O . GLN A 1 92 ? 1.711 -17.980 10.335 1.00 71.81 92 GLN A O 1
ATOM 695 N N . ARG A 1 93 ? 2.058 -16.229 11.710 1.00 69.12 93 ARG A N 1
ATOM 696 C CA . ARG A 1 93 ? 2.983 -15.503 10.832 1.00 69.12 93 ARG A CA 1
ATOM 697 C C . ARG A 1 93 ? 4.264 -16.294 10.586 1.00 69.12 93 ARG A C 1
ATOM 699 O O . ARG A 1 93 ? 4.683 -16.397 9.441 1.00 69.12 93 ARG A O 1
ATOM 706 N N . ARG A 1 94 ? 4.869 -16.887 11.620 1.00 76.88 94 ARG A N 1
ATOM 707 C CA . ARG A 1 94 ? 6.073 -17.720 11.466 1.00 76.88 94 ARG A CA 1
ATOM 708 C C . ARG A 1 94 ? 5.816 -18.925 10.576 1.00 76.88 94 ARG A C 1
ATOM 710 O O . ARG A 1 94 ? 6.549 -19.130 9.618 1.00 76.88 94 ARG A O 1
ATOM 717 N N . ARG A 1 95 ? 4.732 -19.663 10.827 1.00 77.50 95 ARG A N 1
ATOM 718 C CA . ARG A 1 95 ? 4.315 -20.772 9.958 1.00 77.50 95 ARG A CA 1
ATOM 719 C C . ARG A 1 95 ? 4.059 -20.296 8.523 1.00 77.50 95 ARG A C 1
ATOM 721 O O . ARG A 1 95 ? 4.255 -21.080 7.602 1.00 77.50 95 ARG A O 1
ATOM 728 N N . ALA A 1 96 ? 3.639 -19.038 8.334 1.00 69.69 96 ALA A N 1
ATOM 729 C CA . ALA A 1 96 ? 3.382 -18.448 7.014 1.00 69.69 96 ALA A CA 1
ATOM 730 C C . ALA A 1 96 ? 4.639 -18.273 6.226 1.00 69.69 96 ALA A C 1
ATOM 732 O O . ALA A 1 96 ? 4.770 -18.841 5.146 1.00 69.69 96 ALA A O 1
ATOM 733 N N . LEU A 1 97 ? 5.586 -17.597 6.846 1.00 76.56 97 LEU A N 1
ATOM 734 C CA . LEU A 1 97 ? 6.900 -17.418 6.281 1.00 76.56 97 LEU A CA 1
ATOM 735 C C . LEU A 1 97 ? 7.534 -18.774 5.965 1.00 76.56 97 LEU A C 1
ATOM 737 O O . LEU A 1 97 ? 7.919 -18.987 4.828 1.00 76.56 97 LEU A O 1
ATOM 741 N N . SER A 1 98 ? 7.517 -19.741 6.889 1.00 82.50 98 SER A N 1
ATOM 742 C CA . SER A 1 98 ? 8.110 -21.062 6.636 1.00 82.50 98 SER A CA 1
ATOM 743 C C . SER A 1 98 ? 7.502 -21.808 5.442 1.00 82.50 98 SER A C 1
ATOM 745 O O . SER A 1 98 ? 8.226 -22.520 4.754 1.00 82.50 98 SER A O 1
ATOM 747 N N . ARG A 1 99 ? 6.194 -21.677 5.174 1.00 81.25 99 ARG A N 1
ATOM 748 C CA . ARG A 1 99 ? 5.595 -22.319 3.989 1.00 81.25 99 ARG A CA 1
ATOM 749 C C . ARG A 1 99 ? 5.871 -21.552 2.707 1.00 81.25 99 ARG A C 1
ATOM 751 O O . ARG A 1 99 ? 6.087 -22.202 1.700 1.00 81.25 99 ARG A O 1
ATOM 758 N N . VAL A 1 100 ? 5.873 -20.217 2.728 1.00 81.12 100 VAL A N 1
ATOM 759 C CA . VAL A 1 100 ? 6.241 -19.444 1.528 1.00 81.12 100 VAL A CA 1
ATOM 760 C C . VAL A 1 100 ? 7.707 -19.678 1.181 1.00 81.12 100 VAL A C 1
ATOM 762 O O . VAL A 1 100 ? 8.010 -19.893 0.020 1.00 81.12 100 VAL A O 1
ATOM 765 N N . VAL A 1 101 ? 8.592 -19.742 2.182 1.00 85.19 101 VAL A N 1
ATOM 766 C CA . VAL A 1 101 ? 9.990 -20.167 2.007 1.00 85.19 101 VAL A CA 1
ATOM 767 C C . VAL A 1 101 ? 10.056 -21.538 1.346 1.00 85.19 101 VAL A C 1
ATOM 769 O O . VAL A 1 101 ? 10.780 -21.703 0.376 1.00 85.19 101 VAL A O 1
ATOM 772 N N . ARG A 1 102 ? 9.271 -22.508 1.833 1.00 87.69 102 ARG A N 1
ATOM 773 C CA . ARG A 1 102 ? 9.226 -23.839 1.223 1.00 87.69 102 ARG A CA 1
ATOM 774 C C . ARG A 1 102 ? 8.738 -23.792 -0.227 1.00 87.69 102 ARG A C 1
ATOM 776 O O . ARG A 1 102 ? 9.367 -24.405 -1.067 1.00 87.69 102 ARG A O 1
ATOM 783 N N . LEU A 1 103 ? 7.670 -23.050 -0.519 1.00 86.38 103 LEU A N 1
ATOM 784 C CA . LEU A 1 103 ? 7.136 -22.919 -1.879 1.00 86.38 103 LEU A CA 1
ATOM 785 C C . LEU A 1 103 ? 8.121 -22.230 -2.830 1.00 86.38 103 LEU A C 1
ATOM 787 O O . LEU A 1 103 ? 8.207 -22.617 -3.985 1.00 86.38 103 LEU A O 1
ATOM 791 N N . LEU A 1 104 ? 8.861 -21.226 -2.352 1.00 86.25 104 LEU A N 1
ATOM 792 C CA . LEU A 1 104 ? 9.925 -20.583 -3.126 1.00 86.25 104 LEU A CA 1
ATOM 793 C C . LEU A 1 104 ? 11.096 -21.537 -3.371 1.00 86.25 104 LEU A C 1
ATOM 795 O O . LEU A 1 104 ? 11.659 -21.532 -4.454 1.00 86.25 104 LEU A O 1
ATOM 799 N N . HIS A 1 105 ? 11.431 -22.379 -2.396 1.00 87.44 105 HIS A N 1
ATOM 800 C CA . HIS A 1 105 ? 12.465 -23.394 -2.567 1.00 87.44 105 HIS A CA 1
ATOM 801 C C . HIS A 1 105 ? 12.032 -24.500 -3.544 1.00 87.44 105 HIS A C 1
ATOM 803 O O . HIS A 1 105 ? 12.785 -24.848 -4.439 1.00 87.44 105 HIS A O 1
ATOM 809 N N . GLU A 1 106 ? 10.792 -24.987 -3.433 1.00 87.62 106 GLU A N 1
ATOM 810 C CA . GLU A 1 106 ? 10.194 -25.934 -4.388 1.00 87.62 106 GLU A CA 1
ATOM 811 C C . GLU A 1 106 ? 10.110 -25.340 -5.804 1.00 87.62 106 GLU A C 1
ATOM 813 O O . GLU A 1 106 ? 10.228 -26.062 -6.787 1.00 87.62 106 GLU A O 1
ATOM 818 N N . TYR A 1 107 ? 9.901 -24.026 -5.912 1.00 86.50 107 TYR A N 1
ATOM 819 C CA . TYR A 1 107 ? 9.945 -23.301 -7.178 1.00 86.50 107 TYR A CA 1
ATOM 820 C C . TYR A 1 107 ? 11.363 -23.232 -7.760 1.00 86.50 107 TYR A C 1
ATOM 822 O O . TYR A 1 107 ? 11.522 -23.408 -8.962 1.00 86.50 107 TYR A O 1
ATOM 830 N N . ASP A 1 108 ? 12.384 -23.033 -6.919 1.00 84.88 108 ASP A N 1
ATOM 831 C CA . ASP A 1 108 ? 13.789 -23.028 -7.352 1.00 84.88 108 ASP A CA 1
ATOM 832 C C . ASP A 1 108 ? 14.247 -24.408 -7.868 1.00 84.88 108 ASP A C 1
ATOM 834 O O . ASP A 1 108 ? 15.106 -24.483 -8.743 1.00 84.88 108 ASP A O 1
ATOM 838 N N . GLU A 1 109 ? 13.689 -25.496 -7.330 1.00 86.38 109 GLU A N 1
ATOM 839 C CA . GLU A 1 109 ? 14.054 -26.876 -7.686 1.00 86.38 109 GLU A CA 1
ATOM 840 C C . GLU A 1 109 ? 13.216 -27.476 -8.833 1.00 86.38 109 GLU A C 1
ATOM 842 O O . GLU A 1 109 ? 13.543 -28.555 -9.326 1.00 86.38 109 GLU A O 1
ATOM 847 N N . GLY A 1 110 ? 12.120 -26.827 -9.236 1.00 80.81 110 GLY A N 1
ATOM 848 C CA . GLY A 1 110 ? 11.163 -27.364 -10.208 1.00 80.81 110 GLY A CA 1
ATOM 849 C C . GLY A 1 110 ? 11.478 -27.032 -11.672 1.00 80.81 110 GLY A C 1
ATOM 850 O O . GLY A 1 110 ? 11.974 -25.951 -11.978 1.00 80.81 110 GLY A O 1
ATOM 851 N N . ASP A 1 111 ? 11.095 -27.938 -12.581 1.00 68.06 111 ASP A N 1
ATOM 852 C CA . ASP A 1 111 ? 11.194 -27.747 -14.043 1.00 68.06 111 ASP A CA 1
ATOM 853 C C . ASP A 1 111 ? 10.165 -26.739 -14.603 1.00 68.06 111 ASP A C 1
ATOM 855 O O . ASP A 1 111 ? 10.360 -26.197 -15.688 1.00 68.06 111 ASP A O 1
ATOM 859 N N . ASP A 1 112 ? 9.070 -26.471 -13.878 1.00 64.75 112 ASP A N 1
ATOM 860 C CA . ASP A 1 112 ? 8.026 -25.514 -14.275 1.00 64.75 112 ASP A CA 1
ATOM 861 C C . ASP A 1 112 ? 8.081 -24.258 -13.387 1.00 64.75 112 ASP A C 1
ATOM 863 O O . ASP A 1 112 ? 7.514 -24.208 -12.287 1.00 64.75 112 ASP A O 1
ATOM 867 N N . GLN A 1 113 ? 8.821 -23.255 -13.868 1.00 82.38 113 GLN A N 1
ATOM 868 C CA . GLN A 1 113 ? 9.050 -21.964 -13.211 1.00 82.38 113 GLN A CA 1
ATOM 869 C C . GLN A 1 113 ? 8.015 -20.905 -13.629 1.00 82.38 113 GLN A C 1
ATOM 871 O O . GLN A 1 113 ? 8.347 -19.732 -13.792 1.00 82.38 113 GLN A O 1
ATOM 876 N N . ASP A 1 114 ? 6.749 -21.293 -13.807 1.00 88.69 114 ASP A N 1
ATOM 877 C CA . ASP A 1 114 ? 5.679 -20.323 -14.042 1.00 88.69 114 ASP A CA 1
ATOM 878 C C . ASP A 1 114 ? 5.366 -19.523 -12.752 1.00 88.69 114 ASP A C 1
ATOM 880 O O . ASP A 1 114 ? 4.847 -20.092 -11.773 1.00 88.69 114 ASP A O 1
ATOM 884 N N . PRO A 1 115 ? 5.609 -18.198 -12.720 1.00 87.12 115 PRO A N 1
ATOM 885 C CA . PRO A 1 115 ? 5.398 -17.360 -11.536 1.00 87.12 115 PRO A CA 1
ATOM 886 C C . PRO A 1 115 ? 3.915 -17.228 -11.189 1.00 87.12 115 PRO A C 1
ATOM 888 O O . PRO A 1 115 ? 3.546 -17.035 -10.022 1.00 87.12 115 PRO A O 1
ATOM 891 N N . ARG A 1 116 ? 3.040 -17.372 -12.191 1.00 88.19 116 ARG A N 1
ATOM 892 C CA . ARG A 1 116 ? 1.592 -17.361 -12.003 1.00 88.19 116 ARG A CA 1
ATOM 893 C C . ARG A 1 116 ? 1.142 -18.586 -11.222 1.00 88.19 116 ARG A C 1
ATOM 895 O O . ARG A 1 116 ? 0.437 -18.426 -10.223 1.00 88.19 116 ARG A O 1
ATOM 902 N N . SER A 1 117 ? 1.598 -19.781 -11.599 1.00 86.81 117 SER A N 1
ATOM 903 C CA . SER A 1 117 ? 1.321 -21.013 -10.852 1.00 86.81 117 SER A CA 1
ATOM 904 C C . SER A 1 117 ? 1.756 -20.908 -9.382 1.00 86.81 117 SER A C 1
ATOM 906 O O . SER A 1 117 ? 1.058 -21.377 -8.477 1.00 86.81 117 SER A O 1
ATOM 908 N N . LEU A 1 118 ? 2.900 -20.266 -9.110 1.00 87.56 118 LEU A N 1
ATOM 909 C CA . LEU A 1 118 ? 3.398 -20.049 -7.754 1.00 87.56 118 LEU A CA 1
ATOM 910 C C . LEU A 1 118 ? 2.476 -19.097 -6.988 1.00 87.56 118 LEU A C 1
ATOM 912 O O . LEU A 1 118 ? 2.025 -19.430 -5.890 1.00 87.56 118 LEU A O 1
ATOM 916 N N . ALA A 1 119 ? 2.141 -17.945 -7.569 1.00 84.50 119 ALA A N 1
ATOM 917 C CA . ALA A 1 119 ? 1.245 -16.978 -6.946 1.00 84.50 119 ALA A CA 1
ATOM 918 C C . ALA A 1 119 ? -0.153 -17.570 -6.678 1.00 84.50 119 ALA A C 1
ATOM 920 O O . ALA A 1 119 ? -0.734 -17.343 -5.611 1.00 84.50 119 ALA A O 1
ATOM 921 N N . GLU A 1 120 ? -0.670 -18.392 -7.595 1.00 84.12 120 GLU A N 1
ATOM 922 C CA . GLU A 1 120 ? -1.934 -19.111 -7.443 1.00 84.12 120 GLU A CA 1
ATOM 923 C C . GLU A 1 120 ? -1.867 -20.192 -6.352 1.00 84.12 120 GLU A C 1
ATOM 925 O O . GLU A 1 120 ? -2.787 -20.270 -5.535 1.00 84.12 120 GLU A O 1
ATOM 930 N N . ARG A 1 121 ? -0.779 -20.972 -6.248 1.00 83.31 121 ARG A N 1
ATOM 931 C CA . ARG A 1 121 ? -0.554 -21.944 -5.150 1.00 83.31 121 ARG A CA 1
ATOM 932 C C . ARG A 1 121 ? -0.491 -21.253 -3.790 1.00 83.31 121 ARG A C 1
ATOM 934 O O . ARG A 1 121 ? -1.165 -21.650 -2.829 1.00 83.31 121 ARG A O 1
ATOM 941 N N . VAL A 1 122 ? 0.279 -20.172 -3.725 1.00 78.94 122 VAL A N 1
ATOM 942 C CA . VAL A 1 122 ? 0.428 -19.324 -2.543 1.00 78.94 122 VAL A CA 1
ATOM 943 C C . VAL A 1 122 ? -0.944 -18.788 -2.107 1.00 78.94 122 VAL A C 1
ATOM 945 O O . VAL A 1 122 ? -1.332 -18.939 -0.944 1.00 78.94 122 VAL A O 1
ATOM 948 N N . HIS A 1 123 ? -1.743 -18.275 -3.046 1.00 73.38 123 HIS A N 1
ATOM 949 C CA . HIS A 1 123 ? -3.095 -17.789 -2.771 1.00 73.38 123 HIS A CA 1
ATOM 950 C C . HIS A 1 123 ? -4.089 -18.916 -2.408 1.00 73.38 123 HIS A C 1
ATOM 952 O O . HIS A 1 123 ? -4.896 -18.793 -1.477 1.00 73.38 123 HIS A O 1
ATOM 958 N N . GLY A 1 124 ? -4.008 -20.051 -3.104 1.00 69.69 124 GLY A N 1
ATOM 959 C CA . GLY A 1 124 ? -4.875 -21.224 -2.974 1.00 69.69 124 GLY A CA 1
ATOM 960 C C . GLY A 1 124 ? -4.785 -21.925 -1.619 1.00 69.69 124 GLY A C 1
ATOM 961 O O . GLY A 1 124 ? -5.742 -22.572 -1.194 1.00 69.69 124 GLY A O 1
ATOM 962 N N . THR A 1 125 ? -3.710 -21.697 -0.857 1.00 71.38 125 THR A N 1
ATOM 963 C CA . THR A 1 125 ? -3.514 -22.256 0.497 1.00 71.38 125 THR A CA 1
ATOM 964 C C . THR A 1 125 ? -4.465 -21.630 1.563 1.00 71.38 125 THR A C 1
ATOM 966 O O . THR A 1 125 ? -4.410 -21.952 2.756 1.00 71.38 125 THR A O 1
ATOM 969 N N . ARG A 1 126 ? -5.385 -20.753 1.119 1.00 54.62 126 ARG A N 1
ATOM 970 C CA . ARG A 1 126 ? -6.726 -20.321 1.599 1.00 54.62 126 ARG A CA 1
ATOM 971 C C . ARG A 1 126 ? -7.051 -20.001 3.065 1.00 54.62 126 ARG A C 1
ATOM 973 O O . ARG A 1 126 ? -7.940 -19.186 3.276 1.00 54.62 126 ARG A O 1
ATOM 980 N N . LYS A 1 127 ? -6.453 -20.587 4.102 1.00 52.31 127 LYS A N 1
ATOM 981 C CA . LYS A 1 127 ? -6.976 -20.414 5.489 1.00 52.31 127 LYS A CA 1
ATOM 982 C C . LYS A 1 127 ? -6.406 -19.241 6.308 1.00 52.31 127 LYS A C 1
ATOM 984 O O . LYS A 1 127 ? -6.857 -19.019 7.423 1.00 52.31 127 LYS A O 1
ATOM 989 N N . TRP A 1 128 ? -5.409 -18.516 5.807 1.00 47.09 128 TRP A N 1
ATOM 990 C CA . TRP A 1 128 ? -4.512 -17.729 6.674 1.00 47.09 128 TRP A CA 1
ATOM 991 C C . TRP A 1 128 ? -3.694 -16.655 5.928 1.00 47.09 128 TRP A C 1
ATOM 993 O O . TRP A 1 128 ? -2.950 -15.898 6.547 1.00 47.09 128 TRP A O 1
ATOM 1003 N N . PHE A 1 129 ? -3.865 -16.570 4.605 1.00 50.25 129 PHE A N 1
ATOM 1004 C CA . PHE A 1 129 ? -3.098 -15.728 3.679 1.00 50.25 129 PHE A CA 1
ATOM 1005 C C . PHE A 1 129 ? -3.541 -14.252 3.641 1.00 50.25 129 PHE A C 1
ATOM 1007 O O . PHE A 1 129 ? -3.079 -13.477 2.814 1.00 50.25 129 PHE A O 1
ATOM 1014 N N . GLU A 1 130 ? -4.418 -13.842 4.560 1.00 52.53 130 GLU A N 1
ATOM 1015 C CA . GLU A 1 130 ? -4.980 -12.483 4.644 1.00 52.53 130 GLU A CA 1
ATOM 1016 C C . GLU A 1 130 ? -3.980 -11.433 5.169 1.00 52.53 130 GLU A C 1
ATOM 1018 O O . GLU A 1 130 ? -4.314 -10.257 5.271 1.00 52.53 130 GLU A O 1
ATOM 1023 N N . ARG A 1 131 ? -2.748 -11.811 5.530 1.00 59.03 131 ARG A N 1
ATOM 1024 C CA . ARG A 1 131 ? -1.798 -10.896 6.173 1.00 59.03 131 ARG A CA 1
ATOM 1025 C C . ARG A 1 131 ? -0.599 -10.649 5.275 1.00 59.03 131 ARG A C 1
ATOM 1027 O O . ARG A 1 131 ? 0.292 -11.492 5.227 1.00 59.03 131 ARG A O 1
ATOM 1034 N N . ARG A 1 132 ? -0.595 -9.472 4.635 1.00 66.56 132 ARG A N 1
ATOM 1035 C CA . ARG A 1 132 ? 0.515 -8.675 4.060 1.00 66.56 132 ARG A CA 1
ATOM 1036 C C . ARG A 1 132 ? 1.885 -9.376 3.992 1.00 66.56 132 ARG A C 1
ATOM 1038 O O . ARG A 1 132 ? 2.441 -9.504 2.917 1.00 66.56 132 ARG A O 1
ATOM 1045 N N . ALA A 1 133 ? 2.402 -9.886 5.113 1.00 70.88 133 ALA A N 1
ATOM 1046 C CA . ALA A 1 133 ? 3.660 -10.626 5.240 1.00 70.88 133 ALA A CA 1
ATOM 1047 C C . ALA A 1 133 ? 3.890 -11.774 4.234 1.00 70.88 133 ALA A C 1
ATOM 1049 O O . ALA A 1 133 ? 5.009 -11.902 3.755 1.00 70.88 133 ALA A O 1
ATOM 1050 N N . GLY A 1 134 ? 2.891 -12.612 3.929 1.00 76.12 134 GLY A N 1
ATOM 1051 C CA . GLY A 1 134 ? 3.084 -13.743 3.003 1.00 76.12 134 GLY A CA 1
ATOM 1052 C C . GLY A 1 134 ? 3.304 -13.286 1.559 1.00 76.12 134 GLY A C 1
ATOM 1053 O O . GLY A 1 134 ? 4.242 -13.729 0.905 1.00 76.12 134 GLY A O 1
ATOM 1054 N N . LEU A 1 135 ? 2.473 -12.345 1.101 1.00 80.19 135 LEU A N 1
ATOM 1055 C CA . LEU A 1 135 ? 2.610 -11.715 -0.214 1.00 80.19 135 LEU A CA 1
ATOM 1056 C C . LEU A 1 135 ? 3.873 -10.863 -0.293 1.00 80.19 135 LEU A C 1
ATOM 1058 O O . LEU A 1 135 ? 4.608 -10.964 -1.259 1.00 80.19 135 LEU A O 1
ATOM 1062 N N . VAL A 1 136 ? 4.171 -10.084 0.746 1.00 84.69 136 VAL A N 1
ATOM 1063 C CA . VAL A 1 136 ? 5.423 -9.324 0.843 1.00 84.69 136 VAL A CA 1
ATOM 1064 C C . VAL A 1 136 ? 6.636 -10.243 0.694 1.00 84.69 136 VAL A C 1
ATOM 1066 O O . VAL A 1 136 ? 7.556 -9.904 -0.037 1.00 84.69 136 VAL A O 1
ATOM 1069 N N . PHE A 1 137 ? 6.633 -11.408 1.348 1.00 83.12 137 PHE A N 1
ATOM 1070 C CA . PHE A 1 137 ? 7.738 -12.360 1.247 1.00 83.12 137 PHE A CA 1
ATOM 1071 C C . PHE A 1 137 ? 7.835 -12.995 -0.144 1.00 83.12 137 PHE A C 1
ATOM 1073 O O . PHE A 1 137 ? 8.935 -13.124 -0.667 1.00 83.12 137 PHE A O 1
ATOM 1080 N N . LEU A 1 138 ? 6.700 -13.342 -0.761 1.00 87.56 138 LEU A N 1
ATOM 1081 C CA . LEU A 1 138 ? 6.666 -13.821 -2.145 1.00 87.56 138 LEU A CA 1
ATOM 1082 C C . LEU A 1 138 ? 7.260 -12.779 -3.103 1.00 87.56 138 LEU A C 1
ATOM 1084 O O . LEU A 1 138 ? 8.170 -13.096 -3.856 1.00 87.56 138 LEU A O 1
ATOM 1088 N N . ILE A 1 139 ? 6.769 -11.538 -3.041 1.00 89.19 139 ILE A N 1
ATOM 1089 C CA . ILE A 1 139 ? 7.233 -10.435 -3.891 1.00 89.19 139 ILE A CA 1
ATOM 1090 C C . ILE A 1 139 ? 8.716 -10.155 -3.653 1.00 89.19 139 ILE A C 1
ATOM 1092 O O . ILE A 1 139 ? 9.449 -9.940 -4.607 1.00 89.19 139 ILE A O 1
ATOM 1096 N N . SER A 1 140 ? 9.171 -10.221 -2.402 1.00 86.50 140 SER A N 1
ATOM 1097 C CA . SER A 1 140 ? 10.587 -10.069 -2.075 1.00 86.50 140 SER A CA 1
ATOM 1098 C C . SER A 1 140 ? 11.449 -11.183 -2.666 1.00 86.50 140 SER A C 1
ATOM 1100 O O . SER A 1 140 ? 12.480 -10.899 -3.262 1.00 86.50 140 SER A O 1
ATOM 1102 N N . GLY A 1 141 ? 11.007 -12.439 -2.561 1.00 85.56 141 GLY A N 1
ATOM 1103 C CA . GLY A 1 141 ? 11.719 -13.574 -3.145 1.00 85.56 141 GLY A CA 1
ATOM 1104 C C . GLY A 1 141 ? 11.736 -13.558 -4.676 1.00 85.56 141 GLY A C 1
ATOM 1105 O O . GLY A 1 141 ? 12.723 -13.972 -5.274 1.00 85.56 141 GLY A O 1
ATOM 1106 N N . LEU A 1 142 ? 10.671 -13.075 -5.317 1.00 88.38 142 LEU A N 1
ATOM 1107 C CA . LEU A 1 142 ? 10.620 -12.934 -6.775 1.00 88.38 142 LEU A CA 1
ATOM 1108 C C . LEU A 1 142 ? 11.409 -11.720 -7.272 1.00 88.38 142 LEU A C 1
ATOM 1110 O O . LEU A 1 142 ? 12.004 -11.797 -8.341 1.00 88.38 142 LEU A O 1
ATOM 1114 N N . GLY A 1 143 ? 11.479 -10.643 -6.483 1.00 84.44 143 GLY A N 1
ATOM 1115 C CA . GLY A 1 143 ? 12.266 -9.442 -6.780 1.00 84.44 143 GLY A CA 1
ATOM 1116 C C . GLY A 1 143 ? 13.728 -9.734 -7.107 1.00 84.44 143 GLY A C 1
ATOM 1117 O O . GLY A 1 143 ? 14.290 -9.093 -7.986 1.00 84.44 143 GLY A O 1
ATOM 1118 N N . SER A 1 144 ? 14.317 -10.747 -6.464 1.00 82.62 144 SER A N 1
ATOM 1119 C CA . SER A 1 144 ? 15.700 -11.158 -6.715 1.00 82.62 144 SER A CA 1
ATOM 1120 C C . SER A 1 144 ? 15.881 -12.157 -7.864 1.00 82.62 144 SER A C 1
ATOM 1122 O O . SER A 1 144 ? 17.001 -12.589 -8.107 1.00 82.62 144 SER A O 1
ATOM 1124 N N . ARG A 1 145 ? 14.797 -12.620 -8.498 1.00 84.50 145 ARG A N 1
ATOM 1125 C CA . ARG A 1 145 ? 14.826 -13.724 -9.480 1.00 84.50 145 ARG A CA 1
ATOM 1126 C C . ARG A 1 145 ? 14.225 -13.350 -10.831 1.00 84.50 145 ARG A C 1
ATOM 1128 O O . ARG A 1 145 ? 14.717 -13.799 -11.857 1.00 84.50 145 ARG A O 1
ATOM 1135 N N . GLN A 1 146 ? 13.142 -12.579 -10.831 1.00 87.44 146 GLN A N 1
ATOM 1136 C CA . GLN A 1 146 ? 12.350 -12.257 -12.018 1.00 87.44 146 GLN A CA 1
ATOM 1137 C C . GLN A 1 146 ? 11.880 -10.802 -11.962 1.00 87.44 146 GLN A C 1
ATOM 1139 O O . GLN A 1 146 ? 10.714 -10.531 -11.655 1.00 87.44 146 GLN A O 1
ATOM 1144 N N . PRO A 1 147 ? 12.783 -9.843 -12.215 1.00 87.12 147 PRO A N 1
ATOM 1145 C CA . PRO A 1 147 ? 12.391 -8.448 -12.326 1.00 87.12 147 PRO A CA 1
ATOM 1146 C C . PRO A 1 147 ? 11.453 -8.248 -13.527 1.00 87.12 147 PRO A C 1
ATOM 1148 O O . PRO A 1 147 ? 11.409 -9.066 -14.443 1.00 87.12 147 PRO A O 1
ATOM 1151 N N . GLY A 1 148 ? 10.670 -7.169 -13.526 1.00 88.00 148 GLY A N 1
ATOM 1152 C CA . GLY A 1 148 ? 9.699 -6.899 -14.595 1.00 88.00 148 GLY A CA 1
ATOM 1153 C C . GLY A 1 148 ? 8.306 -7.465 -14.353 1.00 88.00 148 GLY A C 1
ATOM 1154 O O . GLY A 1 148 ? 7.380 -7.097 -15.073 1.00 88.00 148 GLY A O 1
ATOM 1155 N N . LEU A 1 149 ? 8.114 -8.282 -13.315 1.00 91.88 149 LEU A N 1
ATOM 1156 C CA . LEU A 1 149 ? 6.797 -8.812 -12.973 1.00 91.88 149 LEU A CA 1
ATOM 1157 C C . LEU A 1 149 ? 5.947 -7.810 -12.189 1.00 91.88 149 LEU A C 1
ATOM 1159 O O . LEU A 1 149 ? 6.412 -7.113 -11.278 1.00 91.88 149 LEU A O 1
ATOM 1163 N N . VAL A 1 150 ? 4.652 -7.804 -12.501 1.00 94.44 150 VAL A N 1
ATOM 1164 C CA . VAL A 1 150 ? 3.633 -7.052 -11.771 1.00 94.44 150 VAL A CA 1
ATOM 1165 C C . VAL A 1 150 ? 2.550 -8.006 -11.291 1.00 94.44 150 VAL A C 1
ATOM 1167 O O . VAL A 1 150 ? 1.807 -8.567 -12.086 1.00 94.44 150 VAL A O 1
ATOM 1170 N N . PHE A 1 151 ? 2.387 -8.147 -9.979 1.00 93.50 151 PHE A N 1
ATOM 1171 C CA . PHE A 1 151 ? 1.310 -8.950 -9.407 1.00 93.50 151 PHE A CA 1
ATOM 1172 C C . PHE A 1 151 ? 0.155 -8.079 -8.927 1.00 93.50 151 PHE A C 1
ATOM 1174 O O . PHE A 1 151 ? 0.343 -7.178 -8.105 1.00 93.50 151 PHE A O 1
ATOM 1181 N N . ARG A 1 152 ? -1.068 -8.406 -9.360 1.00 92.50 152 ARG A N 1
ATOM 1182 C CA . ARG A 1 152 ? -2.300 -7.739 -8.920 1.00 92.50 152 ARG A CA 1
ATOM 1183 C C . ARG A 1 152 ? -3.250 -8.705 -8.214 1.00 92.50 152 ARG A C 1
ATOM 1185 O O . ARG A 1 152 ? -4.000 -9.444 -8.853 1.00 92.50 152 ARG A O 1
ATOM 1192 N N . PHE A 1 153 ? -3.291 -8.640 -6.884 1.00 89.94 153 PHE A N 1
ATOM 1193 C CA . PHE A 1 153 ? -4.187 -9.463 -6.063 1.00 89.94 153 PHE A CA 1
ATOM 1194 C C . PHE A 1 153 ? -5.442 -8.681 -5.658 1.00 89.94 153 PHE A C 1
ATOM 1196 O O . PHE A 1 153 ? -5.437 -7.902 -4.701 1.00 89.94 153 PHE A O 1
ATOM 1203 N N . ALA A 1 154 ? -6.543 -8.899 -6.373 1.00 88.06 154 ALA A N 1
ATOM 1204 C CA . ALA A 1 154 ? -7.828 -8.258 -6.097 1.00 88.06 154 ALA A CA 1
ATOM 1205 C C . ALA A 1 154 ? -8.994 -9.148 -6.571 1.00 88.06 154 ALA A C 1
ATOM 1207 O O . ALA A 1 154 ? -8.773 -10.095 -7.322 1.00 88.06 154 ALA A O 1
ATOM 1208 N N . PRO A 1 155 ? -10.239 -8.939 -6.109 1.00 84.25 155 PRO A N 1
ATOM 1209 C CA . PRO A 1 155 ? -11.404 -9.581 -6.704 1.00 84.25 155 PRO A CA 1
ATOM 1210 C C . PRO A 1 155 ? -11.495 -9.221 -8.183 1.00 84.25 155 PRO A C 1
ATOM 1212 O O . PRO A 1 155 ? -11.176 -8.093 -8.540 1.00 84.25 155 PRO A O 1
ATOM 1215 N N . ARG A 1 156 ? -12.036 -10.119 -9.013 1.00 83.31 156 ARG A N 1
ATOM 1216 C CA . ARG A 1 156 ? -12.164 -9.904 -10.470 1.00 83.31 156 ARG A CA 1
ATOM 1217 C C . ARG A 1 156 ? -12.797 -8.559 -10.851 1.00 83.31 156 ARG A C 1
ATOM 1219 O O . ARG A 1 156 ? -12.359 -7.918 -11.790 1.00 83.31 156 ARG A O 1
ATOM 1226 N N . ALA A 1 157 ? -13.789 -8.094 -10.089 1.00 83.31 157 ALA A N 1
ATOM 1227 C CA . ALA A 1 157 ? -14.431 -6.794 -10.325 1.00 83.31 157 ALA A CA 1
ATOM 1228 C C . ALA A 1 157 ? -13.490 -5.579 -10.151 1.00 83.31 157 ALA A C 1
ATOM 1230 O O . ALA A 1 157 ? -13.833 -4.479 -10.559 1.00 83.31 157 ALA A O 1
ATOM 1231 N N . HIS A 1 158 ? -12.326 -5.766 -9.523 1.00 83.94 158 HIS A N 1
ATOM 1232 C CA . HIS A 1 158 ? -11.300 -4.747 -9.279 1.00 83.94 158 HIS A CA 1
ATOM 1233 C C . HIS A 1 158 ? -10.052 -4.994 -10.143 1.00 83.94 158 HIS A C 1
ATOM 1235 O O . HIS A 1 158 ? -8.951 -4.569 -9.788 1.00 83.94 158 HIS A O 1
ATOM 1241 N N . HIS A 1 159 ? -10.225 -5.683 -11.273 1.00 82.44 159 HIS A N 1
ATOM 1242 C CA . HIS A 1 159 ? -9.212 -5.858 -12.307 1.00 82.44 159 HIS A CA 1
ATOM 1243 C C . HIS A 1 159 ? -9.569 -5.057 -13.574 1.00 82.44 159 HIS A C 1
ATOM 1245 O O . HIS A 1 159 ? -9.706 -5.649 -14.641 1.00 82.44 159 HIS A O 1
ATOM 1251 N N . PRO A 1 160 ? -9.748 -3.719 -13.511 1.00 79.75 160 PRO A N 1
ATOM 1252 C CA . PRO A 1 160 ? -9.912 -2.945 -14.736 1.00 79.75 160 PRO A CA 1
ATOM 1253 C C . PRO A 1 160 ? -8.626 -3.029 -15.580 1.00 79.75 160 PRO A C 1
ATOM 1255 O O . PRO A 1 160 ? -7.541 -3.217 -15.005 1.00 79.75 160 PRO A O 1
ATOM 1258 N N . PRO A 1 161 ? -8.713 -2.878 -16.912 1.00 83.38 161 PRO A N 1
ATOM 1259 C CA . PRO A 1 161 ? -7.537 -2.769 -17.766 1.00 83.38 161 PRO A CA 1
ATOM 1260 C C . PRO A 1 161 ? -6.577 -1.690 -17.251 1.00 83.38 161 PRO A C 1
ATOM 1262 O O . PRO A 1 161 ? -7.000 -0.637 -16.764 1.00 83.38 161 PRO A O 1
ATOM 1265 N N . ILE A 1 162 ? -5.278 -1.972 -17.317 1.00 85.69 162 ILE A N 1
ATOM 1266 C CA . ILE A 1 162 ? -4.239 -1.002 -16.968 1.00 85.69 162 ILE A CA 1
ATOM 1267 C C . ILE A 1 162 ? -3.789 -0.360 -18.273 1.00 85.69 162 ILE A C 1
ATOM 1269 O O . ILE A 1 162 ? -3.123 -1.001 -19.076 1.00 85.69 162 ILE A O 1
ATOM 1273 N N . GLU A 1 163 ? -4.164 0.897 -18.475 1.00 88.19 163 GLU A N 1
ATOM 1274 C CA . GLU A 1 163 ? -3.689 1.710 -19.594 1.00 88.19 163 GLU A CA 1
ATOM 1275 C C . GLU A 1 163 ? -2.357 2.362 -19.201 1.00 88.19 163 GLU A C 1
ATOM 1277 O O . GLU A 1 163 ? -2.334 3.174 -18.268 1.00 88.19 163 GLU A O 1
ATOM 1282 N N . PRO A 1 164 ? -1.238 2.015 -19.857 1.00 90.19 164 PRO A N 1
ATOM 1283 C CA . PRO A 1 164 ? 0.047 2.634 -19.572 1.00 90.19 164 PRO A CA 1
ATOM 1284 C C . PRO A 1 164 ? 0.029 4.142 -19.822 1.00 90.19 164 PRO A C 1
ATOM 1286 O O . PRO A 1 164 ? -0.544 4.614 -20.803 1.00 90.19 164 PRO A O 1
ATOM 1289 N N . ILE A 1 165 ? 0.727 4.908 -18.983 1.00 89.38 165 ILE A N 1
ATOM 1290 C CA . ILE A 1 165 ? 0.934 6.337 -19.252 1.00 89.38 165 ILE A CA 1
ATOM 1291 C C . ILE A 1 165 ? 1.943 6.463 -20.392 1.00 89.38 165 ILE A C 1
ATOM 1293 O O . ILE A 1 165 ? 3.124 6.204 -20.194 1.00 89.38 165 ILE A O 1
ATOM 1297 N N . ALA A 1 166 ? 1.497 6.851 -21.583 1.00 86.56 166 ALA A N 1
ATOM 1298 C CA . ALA A 1 166 ? 2.368 7.000 -22.752 1.00 86.56 166 ALA A CA 1
ATOM 1299 C C . ALA A 1 166 ? 2.956 8.415 -22.916 1.00 86.56 166 ALA A C 1
ATOM 1301 O O . ALA A 1 166 ? 3.715 8.655 -23.851 1.00 86.56 166 ALA A O 1
ATOM 1302 N N . VAL A 1 167 ? 2.617 9.349 -22.021 1.00 85.56 167 VAL A N 1
ATOM 1303 C CA . VAL A 1 167 ? 3.100 10.737 -22.048 1.00 85.56 167 VAL A CA 1
ATOM 1304 C C . VAL A 1 167 ? 4.206 10.960 -21.011 1.00 85.56 167 VAL A C 1
ATOM 1306 O O . VAL A 1 167 ? 4.073 10.474 -19.886 1.00 85.56 167 VAL A O 1
ATOM 1309 N N . PRO A 1 168 ? 5.295 11.679 -21.341 1.00 86.88 168 PRO A N 1
ATOM 1310 C CA . PRO A 1 168 ? 6.310 12.051 -20.359 1.00 86.88 168 PRO A CA 1
ATOM 1311 C C . PRO A 1 168 ? 5.722 12.927 -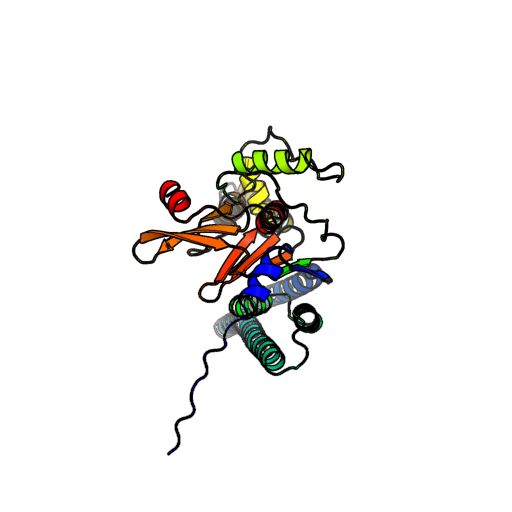19.251 1.00 86.88 168 PRO A C 1
ATOM 1313 O O . PRO A 1 168 ? 4.924 13.824 -19.520 1.00 86.88 168 PRO A O 1
ATOM 1316 N N . PHE A 1 169 ? 6.129 12.686 -18.004 1.00 89.31 169 PHE A N 1
ATOM 1317 C CA . PHE A 1 169 ? 5.729 13.499 -16.858 1.00 89.31 169 PHE A CA 1
ATOM 1318 C C . PHE A 1 169 ? 6.861 13.604 -15.831 1.00 89.31 169 PHE A C 1
ATOM 1320 O O . PHE A 1 169 ? 7.678 12.694 -15.681 1.00 89.31 169 PHE A O 1
ATOM 1327 N N . GLU A 1 170 ? 6.902 14.732 -15.123 1.00 89.88 170 GLU A N 1
ATOM 1328 C CA . GLU A 1 170 ? 7.827 14.955 -14.010 1.00 89.88 170 GLU A CA 1
ATOM 1329 C C . GLU A 1 170 ? 7.456 14.106 -12.793 1.00 89.88 170 GLU A C 1
ATOM 1331 O O . GLU A 1 170 ? 6.298 13.733 -12.618 1.00 89.88 170 GLU A O 1
ATOM 1336 N N . ALA A 1 171 ? 8.418 13.856 -11.902 1.00 92.12 171 ALA A N 1
ATOM 1337 C CA . ALA A 1 171 ? 8.156 13.132 -10.666 1.00 92.12 171 ALA A CA 1
ATOM 1338 C C . ALA A 1 171 ? 7.025 13.803 -9.863 1.00 92.12 171 ALA A C 1
ATOM 1340 O O . ALA A 1 171 ? 7.130 14.956 -9.440 1.00 92.12 171 ALA A O 1
ATOM 1341 N N . ARG A 1 172 ? 5.930 13.074 -9.632 1.00 93.44 172 ARG A N 1
ATOM 1342 C CA . ARG A 1 172 ? 4.781 13.557 -8.848 1.00 93.44 172 ARG A CA 1
ATOM 1343 C C . ARG A 1 172 ? 4.658 12.764 -7.568 1.00 93.44 172 ARG A C 1
ATOM 1345 O O . ARG A 1 172 ? 4.871 11.557 -7.572 1.00 93.44 172 ARG A O 1
ATOM 1352 N N . LEU A 1 173 ? 4.278 13.409 -6.468 1.00 93.31 173 LEU A N 1
ATOM 1353 C CA . LEU A 1 173 ? 4.027 12.680 -5.231 1.00 93.31 173 LEU A CA 1
ATOM 1354 C C . LEU A 1 173 ? 2.907 11.656 -5.458 1.00 93.31 173 LEU A C 1
ATOM 1356 O O . LEU A 1 173 ? 1.845 11.985 -5.986 1.00 93.31 173 LEU A O 1
ATOM 1360 N N . LEU A 1 174 ? 3.136 10.413 -5.037 1.00 93.44 174 LEU A N 1
ATOM 1361 C CA . LEU A 1 174 ? 2.095 9.397 -4.968 1.00 93.44 174 LEU A CA 1
ATOM 1362 C C . LEU A 1 174 ? 1.185 9.756 -3.792 1.00 93.44 174 LEU A C 1
ATOM 1364 O O . LEU A 1 174 ? 1.326 9.191 -2.718 1.00 93.44 174 LEU A O 1
ATOM 1368 N N . ASP A 1 175 ? 0.312 10.742 -3.924 1.00 91.62 175 ASP A N 1
ATOM 1369 C CA . ASP A 1 175 ? -0.690 11.080 -2.912 1.00 91.62 175 ASP A CA 1
ATOM 1370 C C . ASP A 1 175 ? -1.883 11.734 -3.602 1.00 91.62 175 ASP A C 1
ATOM 1372 O O . ASP A 1 175 ? -1.741 12.771 -4.248 1.00 91.62 175 ASP A O 1
ATOM 1376 N N . GLU A 1 176 ? -3.068 11.134 -3.467 1.00 89.69 176 GLU A N 1
ATOM 1377 C CA . GLU A 1 176 ? -4.276 11.654 -4.120 1.00 89.69 176 GLU A CA 1
ATOM 1378 C C . GLU A 1 176 ? -4.725 13.025 -3.590 1.00 89.69 176 GLU A C 1
ATOM 1380 O O . GLU A 1 176 ? -5.615 13.641 -4.175 1.00 89.69 176 GLU A O 1
ATOM 1385 N N . THR A 1 177 ? -4.129 13.523 -2.498 1.00 89.06 177 THR A N 1
ATOM 1386 C CA . THR A 1 177 ? -4.397 14.878 -1.997 1.00 89.06 177 THR A CA 1
ATOM 1387 C C . THR A 1 177 ? -3.591 15.963 -2.701 1.00 89.06 177 THR A C 1
ATOM 1389 O O . THR A 1 177 ? -3.914 17.139 -2.536 1.00 89.06 177 THR A O 1
ATOM 1392 N N . GLU A 1 178 ? -2.544 15.603 -3.448 1.00 89.06 178 GLU A N 1
ATOM 1393 C CA . GLU A 1 178 ? -1.679 16.575 -4.115 1.00 89.06 178 GLU A CA 1
ATOM 1394 C C . GLU A 1 178 ? -2.278 17.067 -5.445 1.00 89.06 178 GLU A C 1
ATOM 1396 O O . GLU A 1 178 ? -2.776 16.255 -6.238 1.00 89.06 178 GLU A O 1
ATOM 1401 N N . PRO A 1 179 ? -2.191 18.378 -5.750 1.00 86.38 179 PRO A N 1
ATOM 1402 C CA . PRO A 1 179 ? -2.681 18.930 -7.014 1.00 86.38 179 PRO A CA 1
ATOM 1403 C C . PRO A 1 179 ? -2.046 18.258 -8.237 1.00 86.38 179 PRO A C 1
ATOM 1405 O O . PRO A 1 179 ? -2.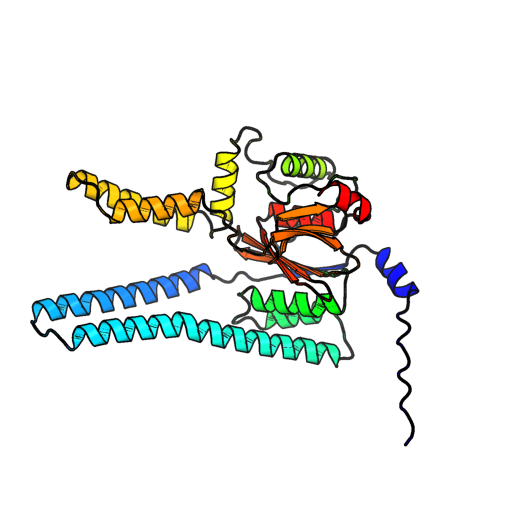763 17.789 -9.117 1.00 86.38 179 PRO A O 1
ATOM 1408 N N . GLY A 1 180 ? -0.718 18.089 -8.235 1.00 87.25 180 GLY A N 1
ATOM 1409 C CA . GLY A 1 180 ? 0.009 17.476 -9.353 1.00 87.25 180 GLY A CA 1
ATOM 1410 C C . GLY A 1 180 ? -0.345 16.004 -9.601 1.00 87.25 180 GLY A C 1
ATOM 1411 O O . GLY A 1 180 ? -0.252 15.535 -10.734 1.00 87.25 180 GLY A O 1
ATOM 1412 N N . PHE A 1 181 ? -0.797 15.271 -8.575 1.00 90.56 181 PHE A N 1
ATOM 1413 C CA . PHE A 1 181 ? -1.344 13.922 -8.760 1.00 90.56 181 PHE A CA 1
ATOM 1414 C C . PHE A 1 181 ? -2.689 13.976 -9.487 1.00 90.56 181 PHE A C 1
ATOM 1416 O O . PHE A 1 181 ? -2.933 13.195 -10.405 1.00 90.56 181 PHE A O 1
ATOM 1423 N N . SER A 1 182 ? -3.562 14.902 -9.080 1.00 87.25 182 SER A N 1
ATOM 1424 C CA . SER A 1 182 ? -4.898 15.062 -9.664 1.00 87.25 182 SER A CA 1
ATOM 1425 C C . SER A 1 182 ? -4.827 15.516 -11.123 1.00 87.25 182 SER A C 1
ATOM 1427 O O . SER A 1 182 ? -5.558 14.994 -11.961 1.00 87.25 182 SER A O 1
ATOM 1429 N N . GLU A 1 183 ? -3.917 16.438 -11.440 1.00 86.56 183 GLU A N 1
ATOM 1430 C CA . GLU A 1 183 ? -3.635 16.881 -12.810 1.00 86.56 183 GLU A CA 1
ATOM 1431 C C . GLU A 1 183 ? -3.200 15.713 -13.699 1.00 86.56 183 GLU A C 1
ATOM 1433 O O . GLU A 1 183 ? -3.796 15.485 -14.752 1.00 86.56 183 GLU A O 1
ATOM 1438 N N . LEU A 1 184 ? -2.219 14.924 -13.241 1.00 88.56 184 LEU A N 1
ATOM 1439 C CA . LEU A 1 184 ? -1.752 13.744 -13.968 1.00 88.56 184 LEU A CA 1
ATOM 1440 C C . LEU A 1 184 ? -2.878 12.715 -14.141 1.00 88.56 184 LEU A C 1
ATOM 1442 O O . LEU A 1 184 ? -3.072 12.184 -15.231 1.00 88.56 184 LEU A O 1
ATOM 1446 N N . TRP A 1 185 ? -3.661 12.461 -13.089 1.00 88.56 185 TRP A N 1
ATOM 1447 C CA . TRP A 1 185 ? -4.809 11.553 -13.140 1.00 88.56 185 TRP A CA 1
ATOM 1448 C C . TRP A 1 185 ? -5.818 11.970 -14.205 1.00 88.56 185 TRP A C 1
ATOM 1450 O O . TRP A 1 185 ? -6.156 11.166 -15.076 1.00 88.56 185 TRP A O 1
ATOM 146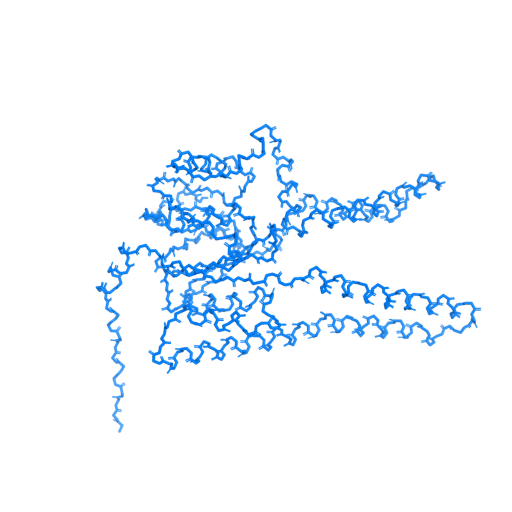0 N N . ASN A 1 186 ? -6.226 13.234 -14.202 1.00 85.12 186 ASN A N 1
ATOM 1461 C CA . ASN A 1 186 ? -7.181 13.758 -15.171 1.00 85.12 186 ASN A CA 1
ATOM 1462 C C . ASN A 1 186 ? -6.632 13.715 -16.604 1.00 85.12 186 ASN A C 1
ATOM 1464 O O . ASN A 1 186 ? -7.362 13.326 -17.513 1.00 85.12 186 ASN A O 1
ATOM 1468 N N . ALA A 1 187 ? -5.346 14.023 -16.804 1.00 83.25 187 ALA A N 1
ATOM 1469 C CA . ALA A 1 187 ? -4.704 13.926 -18.114 1.00 83.25 187 ALA A CA 1
ATOM 1470 C C . ALA A 1 187 ? -4.702 12.481 -18.655 1.00 83.25 187 ALA A C 1
ATOM 1472 O O . ALA A 1 187 ? -4.971 12.255 -19.836 1.00 83.25 187 ALA A O 1
ATOM 1473 N N . THR A 1 188 ? -4.473 11.488 -17.785 1.00 81.94 188 THR A N 1
ATOM 1474 C CA . THR A 1 188 ? -4.489 10.069 -18.187 1.00 81.94 188 THR A CA 1
ATOM 1475 C C . THR A 1 188 ? -5.889 9.530 -18.462 1.00 81.94 188 THR A C 1
ATOM 1477 O O . THR A 1 188 ? -6.031 8.631 -19.283 1.00 81.94 188 THR A O 1
ATOM 1480 N N . LEU A 1 189 ? -6.923 10.062 -17.802 1.00 76.44 189 LEU A N 1
ATOM 1481 C CA . LEU A 1 189 ? -8.314 9.693 -18.072 1.00 76.44 189 LEU A CA 1
ATOM 1482 C C . LEU A 1 189 ? -8.832 10.314 -19.370 1.00 76.44 189 LEU A C 1
ATOM 1484 O O . LEU A 1 189 ? -9.521 9.641 -20.124 1.00 76.44 189 LEU A O 1
ATOM 1488 N N . ALA A 1 190 ? -8.484 11.572 -19.649 1.00 64.88 190 ALA A N 1
ATOM 1489 C CA . ALA A 1 190 ? -8.911 12.257 -20.869 1.00 64.88 190 ALA A CA 1
ATOM 1490 C C . ALA A 1 190 ? -8.331 11.629 -22.149 1.00 64.88 190 ALA A C 1
ATOM 1492 O O . ALA A 1 190 ? -8.901 11.790 -23.222 1.00 64.88 190 ALA A O 1
ATOM 1493 N N . SER A 1 191 ? -7.208 10.914 -22.031 1.00 61.59 191 SER A N 1
ATOM 1494 C CA . SER A 1 191 ? -6.540 10.246 -23.155 1.00 61.59 191 SER A CA 1
ATOM 1495 C C . SER A 1 191 ? -7.106 8.851 -23.467 1.00 61.59 191 SER A C 1
ATOM 1497 O O . SER A 1 191 ? -6.811 8.308 -24.527 1.00 61.59 191 SER A O 1
ATOM 1499 N N . GLY A 1 192 ? -7.887 8.258 -22.556 1.00 57.38 192 GLY A N 1
ATOM 1500 C CA . GLY A 1 192 ? -8.517 6.950 -22.742 1.00 57.38 192 GLY A CA 1
ATOM 1501 C C . GLY A 1 192 ? -9.970 7.101 -23.186 1.00 57.38 192 GLY A C 1
ATOM 1502 O O . GLY A 1 192 ? -10.827 7.497 -22.394 1.00 57.38 192 GLY A O 1
ATOM 1503 N N . GLU A 1 193 ? -10.273 6.779 -24.445 1.00 47.72 193 GLU A N 1
ATOM 1504 C CA . GLU A 1 193 ? -11.654 6.659 -24.923 1.00 47.72 193 GLU A CA 1
ATOM 1505 C C . GLU A 1 193 ? -12.330 5.450 -24.256 1.00 47.72 193 GLU A C 1
ATOM 1507 O O . GLU A 1 193 ? -12.307 4.331 -24.757 1.00 47.72 193 GLU A O 1
ATOM 1512 N N . GLY A 1 194 ? -12.958 5.686 -23.104 1.00 47.22 194 GLY A N 1
ATOM 1513 C CA . GLY A 1 194 ? -13.919 4.764 -22.509 1.00 47.22 194 GLY A CA 1
ATOM 1514 C C . GLY A 1 194 ? -13.445 4.042 -21.253 1.00 47.22 194 GLY A C 1
ATOM 1515 O O . GLY A 1 194 ? -12.948 2.928 -21.303 1.00 47.22 194 GLY A O 1
ATOM 1516 N N . ALA A 1 195 ? -13.784 4.599 -20.095 1.00 39.62 195 ALA A N 1
ATOM 1517 C CA . ALA A 1 195 ? -14.232 3.820 -18.943 1.00 39.62 195 ALA A CA 1
ATOM 1518 C C . ALA A 1 195 ? -14.891 4.783 -17.957 1.00 39.62 195 ALA A C 1
ATOM 1520 O O . ALA A 1 195 ? -14.378 5.875 -17.740 1.00 39.62 195 ALA A O 1
ATOM 1521 N N . GLY A 1 196 ? -16.013 4.387 -17.351 1.00 44.72 196 GLY A N 1
ATOM 1522 C CA . GLY A 1 196 ? -16.741 5.140 -16.322 1.00 44.72 196 GLY A CA 1
ATOM 1523 C C . GLY A 1 196 ? -15.962 5.325 -15.014 1.00 44.72 196 GLY A C 1
ATOM 1524 O O . GLY A 1 196 ? -16.436 4.942 -13.947 1.00 44.72 196 GLY A O 1
ATOM 1525 N N . ALA A 1 197 ? -14.754 5.880 -15.092 1.00 50.31 197 ALA A N 1
ATOM 1526 C CA . ALA A 1 197 ? -13.986 6.339 -13.959 1.00 50.31 197 ALA A CA 1
ATOM 1527 C C . ALA A 1 197 ? -14.755 7.503 -13.340 1.00 50.31 197 ALA A C 1
ATOM 1529 O O . ALA A 1 197 ? -14.904 8.554 -13.960 1.00 50.31 197 ALA A O 1
ATOM 1530 N N . GLU A 1 198 ? -15.277 7.285 -12.133 1.00 49.09 198 GLU A N 1
ATOM 1531 C CA . GLU A 1 198 ? -15.857 8.342 -11.314 1.00 49.09 198 GLU A CA 1
ATOM 1532 C C . GLU A 1 198 ? -14.934 9.561 -11.366 1.00 49.09 198 GLU A C 1
ATOM 1534 O O . GLU A 1 198 ? -13.779 9.503 -10.915 1.00 49.09 198 GLU A O 1
ATOM 1539 N N . SER A 1 199 ? -15.451 10.653 -11.934 1.00 51.53 199 SER A N 1
ATOM 1540 C CA . SER A 1 199 ? -14.846 11.968 -11.814 1.00 51.53 199 SER A CA 1
ATOM 1541 C C . SER A 1 199 ? -14.512 12.202 -10.342 1.00 51.53 199 SER A C 1
ATOM 1543 O O . SER A 1 199 ? -15.234 11.774 -9.433 1.00 51.53 199 SER A O 1
ATOM 1545 N N . LEU A 1 200 ? -13.346 12.799 -10.085 1.00 54.19 200 LEU A N 1
ATOM 1546 C CA . LEU A 1 200 ? -12.933 13.135 -8.727 1.00 54.19 200 LEU A CA 1
ATOM 1547 C C . LEU A 1 200 ? -14.097 13.866 -8.027 1.00 54.19 200 LEU A C 1
ATOM 1549 O O . LEU A 1 200 ? -14.635 14.807 -8.614 1.00 54.19 200 LEU A O 1
ATOM 1553 N N . PRO A 1 201 ? -14.490 13.478 -6.798 1.00 48.97 201 PRO A N 1
ATOM 1554 C CA . PRO A 1 201 ? -15.270 14.366 -5.951 1.00 48.97 201 PRO A CA 1
ATOM 1555 C C . PRO A 1 201 ? -14.545 15.713 -5.890 1.00 48.97 201 PRO A C 1
ATOM 1557 O O . PRO A 1 201 ? -13.369 15.753 -5.531 1.00 48.97 201 PRO A O 1
ATOM 1560 N N . GLY A 1 202 ? -15.239 16.740 -6.388 1.00 49.00 202 GLY A N 1
ATOM 1561 C CA . GLY A 1 202 ? -14.904 18.162 -6.444 1.00 49.00 202 GLY A CA 1
ATOM 1562 C C . GLY A 1 202 ? -13.429 18.541 -6.582 1.00 49.00 202 GLY A C 1
ATOM 1563 O O . GLY A 1 202 ? -12.687 18.544 -5.602 1.00 49.00 202 GLY A O 1
ATOM 1564 N N . ALA A 1 203 ? -13.051 19.087 -7.742 1.00 54.97 203 ALA A N 1
ATOM 1565 C CA . ALA A 1 203 ? -11.948 20.056 -7.810 1.00 54.97 203 ALA A CA 1
ATOM 1566 C C . ALA A 1 203 ? -12.125 21.215 -6.791 1.00 54.97 203 ALA A C 1
ATOM 1568 O O . ALA A 1 203 ? -11.143 21.836 -6.391 1.00 54.97 203 ALA A O 1
ATOM 1569 N N . ASP A 1 204 ? -13.359 21.418 -6.315 1.00 58.81 204 ASP A N 1
ATOM 1570 C CA . ASP A 1 204 ? -13.769 22.401 -5.310 1.00 58.81 204 ASP A CA 1
ATOM 1571 C C . ASP A 1 204 ? -13.595 21.940 -3.845 1.00 58.81 204 ASP A C 1
ATOM 1573 O O . ASP A 1 204 ? -13.863 22.705 -2.916 1.00 58.81 204 ASP A O 1
ATOM 1577 N N . GLU A 1 205 ? -13.157 20.701 -3.580 1.00 71.88 205 GLU A N 1
ATOM 1578 C CA . GLU A 1 205 ? -12.944 20.238 -2.204 1.00 71.88 205 GLU A CA 1
ATOM 1579 C C . GLU A 1 205 ? -11.658 20.821 -1.594 1.00 71.88 205 GLU A C 1
ATOM 1581 O O . GLU A 1 205 ? -10.554 20.698 -2.138 1.00 71.88 205 GLU A O 1
ATOM 1586 N N . SER A 1 206 ? -11.777 21.397 -0.390 1.00 82.19 206 SER A N 1
ATOM 1587 C CA . SER A 1 206 ? -10.615 21.925 0.335 1.00 82.19 206 SER A CA 1
ATOM 1588 C C . SER A 1 206 ? -9.528 20.843 0.529 1.00 82.19 206 SER A C 1
ATOM 1590 O O . SER A 1 206 ? -9.847 19.686 0.833 1.00 82.19 206 SER A O 1
ATOM 1592 N N . PRO A 1 207 ? -8.226 21.184 0.419 1.00 81.38 207 PRO A N 1
ATOM 1593 C CA . PRO A 1 207 ? -7.127 20.231 0.629 1.00 81.38 207 PRO A CA 1
ATOM 1594 C C . PRO A 1 207 ? -7.212 19.477 1.968 1.00 81.38 207 PRO A C 1
ATOM 1596 O O . PRO A 1 207 ? -6.880 18.293 2.050 1.00 81.38 207 PRO A O 1
ATOM 1599 N N . GLY A 1 208 ? -7.713 20.145 3.015 1.00 84.94 208 GLY A N 1
ATOM 1600 C CA . GLY A 1 208 ? -7.924 19.547 4.333 1.00 84.94 208 GLY A CA 1
ATOM 1601 C C . GLY A 1 208 ? -8.960 18.423 4.322 1.00 84.94 208 GLY A C 1
ATOM 1602 O O . GLY A 1 208 ? -8.703 17.353 4.876 1.00 84.94 208 GLY A O 1
ATOM 1603 N N . LEU A 1 209 ? -10.098 18.625 3.651 1.00 85.38 209 LEU A N 1
ATOM 1604 C CA . LEU A 1 209 ? -11.157 17.618 3.564 1.00 85.38 209 LEU A CA 1
ATOM 1605 C C . LEU A 1 209 ? -10.687 16.372 2.801 1.00 85.38 209 LEU A C 1
ATOM 1607 O O . LEU A 1 209 ? -10.872 15.256 3.289 1.00 85.38 209 LEU A O 1
ATOM 1611 N N . ARG A 1 210 ? -9.985 16.555 1.673 1.00 85.19 210 ARG A N 1
ATOM 1612 C CA . ARG A 1 210 ? -9.404 15.443 0.897 1.00 85.19 210 ARG A CA 1
ATOM 1613 C C . ARG A 1 210 ? -8.465 14.589 1.746 1.00 85.19 210 ARG A C 1
ATOM 1615 O O . ARG A 1 210 ? -8.550 13.360 1.730 1.00 85.19 210 ARG A O 1
ATOM 1622 N N . ARG A 1 211 ? -7.627 15.227 2.569 1.00 87.88 211 ARG A N 1
ATOM 1623 C CA . ARG A 1 211 ? -6.721 14.533 3.497 1.00 87.88 211 ARG A CA 1
ATOM 1624 C C . ARG A 1 211 ? -7.463 13.732 4.562 1.00 87.88 211 ARG A C 1
ATOM 1626 O O . ARG A 1 211 ? -7.073 12.600 4.852 1.00 87.88 211 ARG A O 1
ATOM 1633 N N . VAL A 1 212 ? -8.535 14.289 5.120 1.00 88.19 212 VAL A N 1
ATOM 1634 C CA . VAL A 1 212 ? -9.381 13.597 6.101 1.00 88.19 212 VAL A CA 1
ATOM 1635 C C . VAL A 1 212 ? -10.053 12.379 5.467 1.00 88.19 212 VAL A C 1
ATOM 1637 O O . VAL A 1 212 ? -9.934 11.276 6.000 1.00 88.19 212 VAL A O 1
ATOM 1640 N N . ILE A 1 213 ? -10.684 12.542 4.300 1.00 88.12 213 ILE A N 1
ATOM 1641 C CA . ILE A 1 213 ? -11.345 11.449 3.569 1.00 88.12 213 ILE A CA 1
ATOM 1642 C C . ILE A 1 213 ? -10.343 10.336 3.244 1.00 88.12 213 ILE A C 1
ATOM 1644 O O . ILE A 1 213 ? -10.619 9.157 3.485 1.00 88.12 213 ILE A O 1
ATOM 1648 N N . ARG A 1 214 ? -9.153 10.699 2.757 1.00 87.75 214 ARG A N 1
ATOM 1649 C CA . ARG A 1 214 ? -8.069 9.753 2.487 1.00 87.75 214 ARG A CA 1
ATOM 1650 C C . ARG A 1 214 ? -7.646 8.992 3.746 1.00 87.75 214 ARG A C 1
ATOM 1652 O O . ARG A 1 214 ? -7.565 7.764 3.722 1.00 87.75 214 ARG A O 1
ATOM 1659 N N . ASN A 1 215 ? -7.422 9.689 4.861 1.00 88.00 215 ASN A N 1
ATOM 1660 C CA . ASN A 1 215 ? -7.051 9.060 6.130 1.00 88.00 215 ASN A CA 1
ATOM 1661 C C . ASN A 1 215 ? -8.121 8.077 6.624 1.00 88.00 215 ASN A C 1
ATOM 1663 O O . ASN A 1 215 ? -7.773 6.992 7.088 1.00 88.00 215 ASN A O 1
ATOM 1667 N N . ILE A 1 216 ? -9.405 8.426 6.494 1.00 87.12 216 ILE A N 1
ATOM 1668 C CA . ILE A 1 216 ? -10.527 7.544 6.846 1.00 87.12 216 ILE A CA 1
ATOM 1669 C C . ILE A 1 216 ? -10.506 6.286 5.972 1.00 87.12 216 ILE A C 1
ATOM 1671 O O . ILE A 1 216 ? -10.538 5.173 6.496 1.00 87.12 216 ILE A O 1
ATOM 1675 N N . ARG A 1 217 ? -10.381 6.437 4.645 1.00 86.56 217 ARG A N 1
ATOM 1676 C CA . ARG A 1 217 ? -10.312 5.309 3.695 1.00 86.56 217 ARG A CA 1
ATOM 1677 C C . ARG A 1 217 ? -9.170 4.345 4.028 1.00 86.56 217 ARG A C 1
ATOM 1679 O O . ARG A 1 217 ? -9.376 3.133 4.049 1.00 86.56 217 ARG A O 1
ATOM 1686 N N . LEU A 1 218 ? -7.989 4.877 4.340 1.00 86.38 218 LEU A N 1
ATOM 1687 C CA . LEU A 1 218 ? -6.801 4.079 4.654 1.00 86.38 218 LEU A CA 1
ATOM 1688 C C . LEU A 1 218 ? -6.844 3.424 6.049 1.00 86.38 218 LEU A C 1
ATOM 1690 O O . LEU A 1 218 ? -6.217 2.383 6.253 1.00 86.38 218 LEU A O 1
ATOM 1694 N N . LYS A 1 219 ? -7.588 3.980 7.012 1.00 82.50 219 LYS A N 1
ATOM 1695 C CA . LYS A 1 219 ? -7.728 3.448 8.384 1.00 82.50 219 LYS A CA 1
ATOM 1696 C C . LYS A 1 219 ? -8.967 2.570 8.572 1.00 82.50 219 LYS A C 1
ATOM 1698 O O . LYS A 1 219 ? -9.625 2.648 9.600 1.00 82.50 219 LYS A O 1
ATOM 1703 N N . GLU A 1 220 ? -9.252 1.711 7.596 1.00 72.19 220 GLU A N 1
ATOM 1704 C CA . GLU A 1 220 ? -10.361 0.737 7.649 1.00 72.19 220 GLU A CA 1
ATOM 1705 C C . GLU A 1 220 ? -11.763 1.338 7.415 1.00 72.19 220 GLU A C 1
ATOM 1707 O O . GLU A 1 220 ? -12.777 0.669 7.610 1.00 72.19 220 GLU A O 1
ATOM 1712 N N . GLY A 1 221 ? -11.829 2.560 6.878 1.00 72.56 221 GLY A N 1
ATOM 1713 C CA . GLY A 1 221 ? -13.047 3.155 6.335 1.00 72.56 221 GLY A CA 1
ATOM 1714 C C . GLY A 1 221 ? -13.950 3.830 7.369 1.00 72.56 221 GLY A C 1
ATOM 1715 O O . GLY A 1 221 ? -13.596 4.041 8.526 1.00 72.56 221 GLY A O 1
ATOM 1716 N N . TRP A 1 222 ? -15.157 4.184 6.924 1.00 81.25 222 TRP A N 1
ATOM 1717 C CA . TRP A 1 222 ? -16.109 4.998 7.687 1.00 81.25 222 TRP A CA 1
ATOM 1718 C C . TRP A 1 222 ? -16.630 4.341 8.965 1.00 81.25 222 TRP A C 1
ATOM 1720 O O . TRP A 1 222 ? -17.059 5.045 9.872 1.00 81.25 222 TRP A O 1
ATOM 1730 N N . PHE A 1 223 ? -16.578 3.011 9.068 1.00 78.56 223 PHE A N 1
ATOM 1731 C CA . PHE A 1 223 ? -17.108 2.296 10.228 1.00 78.56 223 PHE A CA 1
ATOM 1732 C C . PHE A 1 223 ? -16.397 2.691 11.531 1.00 78.56 223 PHE A C 1
ATOM 1734 O O . PHE A 1 223 ? -17.060 3.059 12.497 1.00 78.56 223 PHE A O 1
ATOM 1741 N N . MET A 1 224 ? -15.058 2.681 11.550 1.00 75.62 224 MET A N 1
ATOM 1742 C CA . MET A 1 224 ? -14.294 3.058 12.747 1.00 75.62 224 MET A CA 1
ATOM 1743 C C . MET A 1 224 ? -14.501 4.532 13.098 1.00 75.62 224 MET A C 1
ATOM 1745 O O . MET A 1 224 ? -14.636 4.878 14.268 1.00 75.62 224 MET A O 1
ATOM 1749 N N . THR A 1 225 ? -14.595 5.399 12.088 1.00 84.81 225 THR A N 1
ATOM 1750 C CA . THR A 1 225 ? -14.927 6.813 12.279 1.00 84.81 225 THR A CA 1
ATOM 1751 C C . THR A 1 225 ? -16.297 6.993 12.930 1.00 84.81 225 THR A C 1
ATOM 1753 O O . THR A 1 225 ? -16.397 7.725 13.909 1.00 84.81 225 THR A O 1
ATOM 1756 N N . LEU A 1 226 ? -17.334 6.311 12.431 1.00 87.31 226 LEU A N 1
ATOM 1757 C CA . LEU A 1 226 ? -18.686 6.370 12.993 1.00 87.31 226 LEU A CA 1
ATOM 1758 C C . LEU A 1 226 ? -18.728 5.831 14.425 1.00 87.31 226 LEU A C 1
ATOM 1760 O O . LEU A 1 226 ? -19.372 6.434 15.278 1.00 87.31 226 LEU A O 1
ATOM 1764 N N . LEU A 1 227 ? -18.003 4.745 14.705 1.00 83.62 227 LEU A N 1
ATOM 1765 C CA . LEU A 1 227 ? -17.884 4.195 16.053 1.00 83.62 227 LEU A CA 1
ATOM 1766 C C . LEU A 1 227 ? -17.265 5.211 17.022 1.00 83.62 227 LEU A C 1
ATOM 1768 O O . LEU A 1 227 ? -17.843 5.483 18.070 1.00 83.62 227 LEU A O 1
ATOM 1772 N N . PHE A 1 228 ? -16.119 5.807 16.675 1.00 84.88 228 PHE A N 1
ATOM 1773 C CA . PHE A 1 228 ? -15.485 6.814 17.532 1.00 84.88 228 PHE A CA 1
ATOM 1774 C C . PHE A 1 228 ? -16.331 8.077 17.674 1.00 84.88 228 PHE A C 1
ATOM 1776 O O . PHE A 1 228 ? -16.356 8.664 18.753 1.00 84.88 228 PHE A O 1
ATOM 1783 N N . LEU A 1 229 ? -17.051 8.475 16.623 1.00 91.19 229 LEU A N 1
ATOM 1784 C CA . LEU A 1 229 ? -17.968 9.608 16.678 1.00 91.19 229 LEU A CA 1
ATOM 1785 C C . LEU A 1 229 ? -19.141 9.334 17.626 1.00 91.19 229 LEU A C 1
ATOM 1787 O O . LEU A 1 229 ? -19.482 10.200 18.424 1.00 91.19 229 LEU A O 1
ATOM 1791 N N . ALA A 1 230 ? -19.718 8.131 17.587 1.00 85.69 230 ALA A N 1
ATOM 1792 C CA . ALA A 1 230 ? -20.791 7.728 18.492 1.00 85.69 230 ALA A CA 1
ATOM 1793 C C . ALA A 1 230 ? -20.319 7.673 19.954 1.00 85.69 230 ALA A C 1
ATOM 1795 O O . ALA A 1 230 ? -21.001 8.187 20.837 1.00 85.69 230 ALA A O 1
ATOM 1796 N N . LEU A 1 231 ? -19.132 7.110 20.209 1.00 87.19 231 LEU A N 1
ATOM 1797 C CA . LEU A 1 231 ? -18.533 7.072 21.550 1.00 87.19 231 LEU A CA 1
ATOM 1798 C C . LEU A 1 231 ? -18.227 8.478 22.080 1.00 87.19 231 LEU A C 1
ATOM 1800 O O . LEU A 1 231 ? -18.516 8.778 23.237 1.00 87.19 231 LEU A O 1
ATOM 1804 N N . PHE A 1 232 ? -17.696 9.355 21.223 1.00 91.69 232 PHE A N 1
ATOM 1805 C CA . PHE A 1 232 ? -17.469 10.757 21.557 1.00 91.69 232 PHE A CA 1
ATOM 1806 C C . PHE A 1 232 ? -18.783 11.485 21.867 1.00 91.69 232 PHE A C 1
ATOM 1808 O O . PHE A 1 232 ? -18.871 12.156 22.889 1.00 91.69 232 PHE A O 1
ATOM 1815 N N . ALA A 1 233 ? -19.813 11.317 21.031 1.00 90.38 233 ALA A N 1
ATOM 1816 C CA . ALA A 1 233 ? -21.120 11.942 21.227 1.00 90.38 233 ALA A CA 1
ATOM 1817 C C . ALA A 1 233 ? -21.804 11.466 22.517 1.00 90.38 233 ALA A C 1
ATOM 1819 O O . ALA A 1 233 ? -22.352 12.287 23.246 1.00 90.38 233 ALA A O 1
ATOM 1820 N N . ASN A 1 234 ? -21.723 10.168 22.832 1.00 89.12 234 ASN A N 1
ATOM 1821 C CA . ASN A 1 234 ? -22.240 9.625 24.089 1.00 89.12 234 ASN A CA 1
ATOM 1822 C C . ASN A 1 234 ? -21.532 10.249 25.301 1.00 89.12 234 ASN A C 1
ATOM 1824 O O . ASN A 1 234 ? -22.185 10.727 26.221 1.00 89.12 234 ASN A O 1
ATOM 1828 N N . SER A 1 235 ? -20.199 10.308 25.266 1.00 85.88 235 SER A N 1
ATOM 1829 C CA . SER A 1 235 ? -19.394 10.913 26.334 1.00 85.88 235 SER A CA 1
ATOM 1830 C C . SER A 1 235 ? -19.681 12.412 26.496 1.00 85.88 235 SER A C 1
ATOM 1832 O O . SER A 1 235 ? -19.825 12.904 27.609 1.00 85.88 235 SER A O 1
ATOM 1834 N N . ALA A 1 236 ? -19.834 13.143 25.389 1.00 92.50 236 ALA A N 1
ATOM 1835 C CA . ALA A 1 236 ? -20.182 14.561 25.413 1.00 92.50 236 ALA A CA 1
ATOM 1836 C C . ALA A 1 236 ? -21.604 14.810 25.953 1.00 92.50 236 ALA A C 1
ATOM 1838 O O . ALA A 1 236 ? -21.842 15.809 26.630 1.00 92.50 236 ALA A O 1
ATOM 1839 N N . TYR A 1 237 ? -22.547 13.906 25.674 1.00 91.50 237 TYR A N 1
ATOM 1840 C CA . TYR A 1 237 ? -23.898 13.965 26.229 1.00 91.50 237 TYR A CA 1
ATOM 1841 C C . TYR A 1 237 ? -23.902 13.719 27.744 1.00 91.50 237 TYR A C 1
ATOM 1843 O O . TYR A 1 237 ? -24.555 14.455 28.482 1.00 91.50 237 TYR A O 1
ATOM 1851 N N . GLU A 1 238 ? -23.126 12.746 28.227 1.00 84.81 238 GLU A N 1
ATOM 1852 C CA . GLU A 1 238 ? -22.926 12.526 29.665 1.00 84.81 238 GLU A CA 1
ATOM 1853 C C . GLU A 1 238 ? -22.290 13.751 30.343 1.00 84.81 238 GLU A C 1
ATOM 1855 O O . GLU A 1 238 ? -22.774 14.200 31.382 1.00 84.81 238 GLU A O 1
ATOM 1860 N N . ASP A 1 239 ? -21.269 14.353 29.727 1.00 89.56 239 ASP A N 1
ATOM 1861 C CA . ASP A 1 239 ? -20.636 15.581 30.223 1.00 89.56 239 ASP A CA 1
ATOM 1862 C C . ASP A 1 239 ? -21.626 16.751 30.321 1.00 89.56 239 ASP A C 1
ATOM 1864 O O . ASP A 1 239 ? -21.584 17.517 31.288 1.00 89.56 239 ASP A O 1
ATOM 1868 N N . TYR A 1 240 ? -22.540 16.876 29.352 1.00 94.94 240 TYR A N 1
ATOM 1869 C CA . TYR A 1 240 ? -23.617 17.868 29.373 1.00 94.94 240 TYR A CA 1
ATOM 1870 C C . TYR A 1 240 ? -24.577 17.639 30.547 1.00 94.94 240 TYR A C 1
ATOM 1872 O O . TYR A 1 240 ? -24.891 18.586 31.267 1.00 94.94 240 TYR A O 1
ATOM 1880 N N . LEU A 1 241 ? -24.997 16.391 30.786 1.00 93.00 241 LEU A N 1
ATOM 1881 C CA . LEU A 1 241 ? -25.889 16.048 31.900 1.00 93.00 241 LEU A CA 1
ATOM 1882 C C . LEU A 1 241 ? -25.243 16.287 33.271 1.00 93.00 241 LEU A C 1
ATOM 1884 O O . LEU A 1 241 ? -25.920 16.702 34.209 1.00 93.00 241 LEU A O 1
ATOM 1888 N N . VAL A 1 242 ? -23.940 16.026 33.399 1.00 92.44 242 VAL A N 1
ATOM 1889 C CA . VAL A 1 242 ? -23.192 16.195 34.657 1.00 92.44 242 VAL A CA 1
ATOM 1890 C C . VAL A 1 242 ? -22.667 17.633 34.823 1.00 92.44 242 VAL A C 1
ATOM 1892 O O . VAL A 1 242 ? -22.248 18.017 35.914 1.00 92.44 242 VAL A O 1
ATOM 1895 N N . GLY A 1 243 ? -22.691 18.449 33.765 1.00 94.50 243 GLY A N 1
ATOM 1896 C CA . GLY A 1 243 ? -22.212 19.834 33.772 1.00 94.50 243 GLY A CA 1
ATOM 1897 C C . GLY A 1 243 ? -20.687 19.972 33.874 1.00 94.50 243 GLY A C 1
ATOM 1898 O O . GLY A 1 243 ? -20.194 21.019 34.294 1.00 94.50 243 GLY A O 1
ATOM 1899 N N . ARG A 1 244 ? -19.920 18.929 33.528 1.00 91.44 244 ARG A N 1
ATOM 1900 C CA . ARG A 1 244 ? -18.446 18.953 33.548 1.00 91.44 244 ARG A CA 1
ATOM 1901 C C . ARG A 1 244 ? -17.856 18.038 32.483 1.00 91.44 244 ARG A C 1
ATOM 1903 O O . ARG A 1 244 ? -18.400 16.975 32.218 1.00 91.44 244 ARG A O 1
ATOM 1910 N N . ILE A 1 245 ? -16.692 18.415 31.957 1.00 91.81 245 ILE A N 1
ATOM 1911 C CA . ILE A 1 245 ? -15.956 17.600 30.984 1.00 91.81 245 ILE A CA 1
ATOM 1912 C C . ILE A 1 245 ? -15.275 16.427 31.696 1.00 91.81 245 ILE A C 1
ATOM 1914 O O . ILE A 1 245 ? -14.525 16.630 32.655 1.00 91.81 245 ILE A O 1
ATOM 1918 N N . THR A 1 246 ? -15.502 15.206 31.218 1.00 89.44 246 THR A N 1
ATOM 1919 C CA . THR A 1 246 ? -14.841 14.002 31.732 1.00 89.44 246 THR A CA 1
ATOM 1920 C C . THR A 1 246 ? -13.590 13.644 30.929 1.00 89.44 246 THR A C 1
ATOM 1922 O O . THR A 1 246 ? -13.399 14.026 29.772 1.00 89.44 246 THR A O 1
ATOM 1925 N N . VAL A 1 247 ? -12.710 12.852 31.550 1.00 85.00 247 VAL A N 1
ATOM 1926 C CA . VAL A 1 247 ? -11.494 12.330 30.903 1.00 85.00 247 VAL A CA 1
ATOM 1927 C C . VAL A 1 247 ? -11.833 11.489 29.664 1.00 85.00 247 VAL A C 1
ATOM 1929 O O . VAL A 1 247 ? -11.074 11.492 28.696 1.00 85.00 247 VAL A O 1
ATOM 1932 N N . TRP A 1 248 ? -12.984 10.809 29.653 1.00 82.56 248 TRP A N 1
ATOM 1933 C CA . TRP A 1 248 ? -13.418 9.991 28.520 1.00 82.56 248 TRP A CA 1
ATOM 1934 C C . TRP A 1 248 ? -13.663 10.816 27.262 1.00 82.56 248 TRP A C 1
ATOM 1936 O O . TRP A 1 248 ? -13.186 10.440 26.192 1.00 82.56 248 TRP A O 1
ATOM 1946 N N . THR A 1 249 ? -14.294 11.981 27.389 1.00 90.19 249 THR A N 1
ATOM 1947 C CA . THR A 1 249 ? -14.527 12.882 26.255 1.00 90.19 249 THR A CA 1
ATOM 1948 C C . THR A 1 249 ? -13.210 13.359 25.655 1.00 90.19 249 THR A C 1
ATOM 1950 O O . THR A 1 249 ? -13.053 13.363 24.434 1.00 90.19 249 THR A O 1
ATOM 1953 N N . ILE A 1 250 ? -12.220 13.673 26.499 1.00 85.56 250 ILE A N 1
ATOM 1954 C CA . ILE A 1 250 ? -10.870 14.050 26.055 1.00 85.56 250 ILE A CA 1
ATOM 1955 C C . ILE A 1 250 ? -10.206 12.887 25.308 1.00 85.56 250 ILE A C 1
ATOM 1957 O O . ILE A 1 250 ? -9.667 13.081 24.218 1.00 85.56 250 ILE A O 1
ATOM 1961 N N . ILE A 1 251 ? -10.269 11.668 25.855 1.00 81.75 251 ILE A N 1
ATOM 1962 C CA . ILE A 1 251 ? -9.720 10.467 25.211 1.00 81.75 251 ILE A CA 1
ATOM 1963 C C . ILE A 1 251 ? -10.350 10.263 23.828 1.00 81.75 251 ILE A C 1
ATOM 1965 O O . ILE A 1 251 ? -9.629 10.094 22.840 1.00 81.75 251 ILE A O 1
ATOM 1969 N N . TRP A 1 252 ? -11.680 10.318 23.729 1.00 87.19 252 TRP A N 1
ATOM 1970 C CA . TRP A 1 252 ? -12.379 10.135 22.461 1.00 87.19 252 TRP A CA 1
ATOM 1971 C C . TRP A 1 252 ? -12.093 11.259 21.468 1.00 87.19 252 TRP A C 1
ATOM 1973 O O . TRP A 1 252 ? -11.875 10.967 20.293 1.00 87.19 252 TRP A O 1
ATOM 1983 N N . ALA A 1 253 ? -11.978 12.509 21.923 1.00 90.31 253 ALA A N 1
ATOM 1984 C CA . ALA A 1 253 ? -11.552 13.629 21.087 1.00 90.31 253 ALA A CA 1
ATOM 1985 C C . ALA A 1 253 ? -10.151 13.398 20.501 1.00 90.31 253 ALA A C 1
ATOM 1987 O O . ALA A 1 253 ? -9.939 13.594 19.304 1.00 90.31 253 ALA A O 1
ATOM 1988 N N . VAL A 1 254 ? -9.201 12.920 21.313 1.00 85.38 254 VAL A N 1
ATOM 1989 C CA . VAL A 1 254 ? -7.842 12.587 20.858 1.00 85.38 254 VAL A CA 1
ATOM 1990 C C . VAL A 1 254 ? -7.863 11.442 19.844 1.00 85.38 254 VAL A C 1
ATOM 1992 O O . VAL A 1 254 ? -7.166 11.515 18.829 1.00 85.38 254 VAL A O 1
ATOM 1995 N N . PHE A 1 255 ? -8.669 10.399 20.062 1.00 85.06 255 PHE A N 1
ATOM 1996 C CA . PHE A 1 255 ? -8.831 9.319 19.083 1.00 85.06 255 PHE A CA 1
ATOM 1997 C C . PHE A 1 255 ? -9.441 9.818 17.771 1.00 85.06 255 PHE A C 1
ATOM 1999 O O . PHE A 1 255 ? -8.920 9.491 16.705 1.00 85.06 255 PHE A O 1
ATOM 2006 N N . LEU A 1 256 ? -10.481 10.650 17.832 1.00 87.81 256 LEU A N 1
ATOM 2007 C CA . LEU A 1 256 ? -11.133 11.239 16.664 1.00 87.81 256 LEU A CA 1
ATOM 2008 C C . LEU A 1 256 ? -10.155 12.128 15.877 1.00 87.81 256 LEU A C 1
ATOM 2010 O O . LEU A 1 256 ? -9.981 11.959 14.669 1.00 87.81 256 LEU A O 1
ATOM 2014 N N . ALA A 1 257 ? -9.422 12.998 16.579 1.00 88.69 257 ALA A N 1
ATOM 2015 C CA . ALA A 1 257 ? -8.370 13.826 16.000 1.00 88.69 257 ALA A CA 1
ATOM 2016 C C . ALA A 1 257 ? -7.269 12.964 15.366 1.00 88.69 257 ALA A C 1
ATOM 2018 O O . ALA A 1 257 ? -6.810 13.236 14.257 1.00 88.69 257 ALA A O 1
ATOM 2019 N N . ARG A 1 258 ? -6.877 11.862 16.015 1.00 85.50 258 ARG A N 1
ATOM 2020 C CA . ARG A 1 258 ? -5.931 10.905 15.439 1.00 85.50 258 ARG A CA 1
ATOM 2021 C C . ARG A 1 258 ? -6.496 10.246 14.185 1.00 85.50 258 ARG A C 1
ATOM 2023 O O . ARG A 1 258 ? -5.738 10.039 13.243 1.00 85.50 258 ARG A O 1
ATOM 2030 N N . VAL A 1 259 ? -7.776 9.890 14.135 1.00 84.31 259 VAL A N 1
ATOM 2031 C CA . VAL A 1 259 ? -8.404 9.286 12.948 1.00 84.31 259 VAL A CA 1
ATOM 2032 C C . VAL A 1 259 ? -8.390 10.264 11.774 1.00 84.31 259 VAL A C 1
ATOM 2034 O O . VAL A 1 259 ? -7.931 9.879 10.698 1.00 84.31 259 VAL A O 1
ATOM 2037 N N . PHE A 1 260 ? -8.769 11.522 11.994 1.00 86.31 260 PHE A N 1
ATOM 2038 C CA . PHE A 1 260 ? -8.862 12.528 10.935 1.00 86.31 260 PHE A CA 1
ATOM 2039 C C . PHE A 1 260 ? -7.515 13.105 10.498 1.00 86.31 260 PHE A C 1
ATOM 2041 O O . PHE A 1 260 ? -7.252 13.208 9.299 1.00 86.31 260 PHE A O 1
ATOM 2048 N N . PHE A 1 261 ? -6.639 13.436 11.446 1.00 85.81 261 PHE A N 1
ATOM 2049 C CA . PHE A 1 261 ? -5.452 14.248 11.169 1.00 85.81 261 PHE A CA 1
ATOM 2050 C C . PHE A 1 261 ? -4.143 13.467 11.199 1.00 85.81 261 PHE A C 1
ATOM 2052 O O . PHE A 1 261 ? -3.202 13.839 10.499 1.00 85.81 261 PHE A O 1
ATOM 2059 N N . ALA A 1 262 ? -4.046 12.374 11.967 1.00 82.50 262 ALA A N 1
ATOM 2060 C CA . ALA A 1 262 ? -2.804 11.606 11.958 1.00 82.50 262 ALA A CA 1
ATOM 2061 C C . ALA A 1 262 ? -2.636 10.909 10.597 1.00 82.50 262 ALA A C 1
ATOM 2063 O O . ALA A 1 262 ? -3.607 10.341 10.093 1.00 82.50 262 ALA A O 1
ATOM 2064 N N . PRO A 1 263 ? -1.429 10.880 10.015 1.00 76.75 263 PRO A N 1
ATOM 2065 C CA . PRO A 1 263 ? -1.195 10.161 8.769 1.00 76.75 263 PRO A CA 1
ATOM 2066 C C . PRO A 1 263 ? -1.560 8.681 8.938 1.00 76.75 263 PRO A C 1
ATOM 2068 O O . PRO A 1 263 ? -1.181 8.046 9.927 1.00 76.75 263 PRO A O 1
ATOM 2071 N N . ALA A 1 264 ? -2.335 8.138 7.996 1.00 72.62 264 ALA A N 1
ATOM 2072 C CA . ALA A 1 264 ? -2.709 6.723 8.001 1.00 72.62 264 ALA A CA 1
ATOM 2073 C C . ALA A 1 264 ? -1.498 5.792 7.844 1.00 72.62 264 ALA A C 1
ATOM 2075 O O . ALA A 1 264 ? -1.457 4.715 8.437 1.00 72.62 264 ALA A O 1
ATOM 2076 N N . THR A 1 265 ? -0.481 6.241 7.115 1.00 64.94 265 THR A N 1
ATOM 2077 C CA . THR A 1 265 ? 0.819 5.587 6.982 1.00 64.94 265 THR A CA 1
ATOM 2078 C C . THR A 1 265 ? 1.780 6.151 8.029 1.00 64.94 265 THR A C 1
ATOM 2080 O O . THR A 1 265 ? 2.602 7.023 7.758 1.00 64.94 265 THR A O 1
ATOM 2083 N N . ARG A 1 266 ? 1.670 5.680 9.276 1.00 50.47 266 ARG A N 1
ATOM 2084 C CA . ARG A 1 266 ? 2.759 5.821 10.255 1.00 50.47 266 ARG A CA 1
ATOM 2085 C C . ARG A 1 266 ? 3.714 4.650 10.076 1.00 50.47 266 ARG A C 1
ATOM 2087 O O . ARG A 1 266 ? 3.632 3.690 10.828 1.00 50.47 266 ARG A O 1
ATOM 2094 N N . ASN A 1 267 ? 4.618 4.744 9.112 1.00 48.31 267 ASN A N 1
ATOM 2095 C CA . ASN A 1 267 ? 5.828 3.939 9.145 1.00 48.31 267 ASN A CA 1
ATOM 2096 C C . ASN A 1 267 ? 7.020 4.879 9.021 1.00 48.31 267 ASN A C 1
ATOM 2098 O O . ASN A 1 267 ? 7.364 5.381 7.953 1.00 48.31 267 ASN A O 1
ATOM 2102 N N . THR A 1 268 ? 7.633 5.129 10.170 1.00 43.91 268 THR A N 1
ATOM 2103 C CA . THR A 1 268 ? 8.999 5.626 10.294 1.00 43.91 268 THR A CA 1
ATOM 2104 C C . THR A 1 268 ? 9.910 4.685 9.499 1.00 43.91 268 THR A C 1
ATOM 2106 O O . THR A 1 268 ? 10.243 3.610 9.985 1.00 43.91 268 THR A O 1
ATOM 2109 N N . GLY A 1 269 ? 10.204 5.036 8.244 1.00 54.97 269 GLY A N 1
ATOM 2110 C CA . GLY A 1 269 ? 11.037 4.245 7.329 1.00 54.97 269 GLY A CA 1
ATOM 2111 C C . GLY A 1 269 ? 10.473 4.029 5.918 1.00 54.97 269 GLY A C 1
ATOM 2112 O O . GLY A 1 269 ? 11.239 3.662 5.035 1.00 54.97 269 GLY A O 1
ATOM 2113 N N . GLU A 1 270 ? 9.182 4.287 5.660 1.00 68.75 270 GLU A N 1
ATOM 2114 C CA . GLU A 1 270 ? 8.570 4.010 4.337 1.00 68.75 270 GLU A CA 1
ATOM 2115 C C . GLU A 1 270 ? 8.999 4.980 3.222 1.00 68.75 270 GLU A C 1
ATOM 2117 O O . GLU A 1 270 ? 8.812 4.676 2.044 1.00 68.75 270 GLU A O 1
ATOM 2122 N N . GLY A 1 271 ? 9.612 6.112 3.580 1.00 84.69 271 GLY A N 1
ATOM 2123 C CA . GLY A 1 271 ? 9.999 7.150 2.631 1.00 84.69 271 GLY A CA 1
ATOM 2124 C C . GLY A 1 271 ? 8.801 7.837 1.963 1.00 84.69 271 GLY A C 1
ATOM 2125 O O . GLY A 1 271 ? 7.651 7.412 2.056 1.00 84.69 271 GLY A O 1
ATOM 2126 N N . THR A 1 272 ? 9.076 8.941 1.290 1.00 90.81 272 THR A N 1
ATOM 2127 C CA . THR A 1 272 ? 8.132 9.658 0.439 1.00 90.81 272 THR A CA 1
ATOM 2128 C C . THR A 1 272 ? 8.212 9.068 -0.966 1.00 90.81 272 THR A C 1
ATOM 2130 O O . THR A 1 272 ? 9.300 8.988 -1.530 1.00 90.81 272 THR A O 1
ATOM 2133 N N . TRP A 1 273 ? 7.079 8.627 -1.517 1.00 93.75 273 TRP A N 1
ATOM 2134 C CA . TRP A 1 273 ? 7.024 7.962 -2.823 1.00 93.75 273 TRP A CA 1
ATOM 2135 C C . TRP A 1 273 ? 6.600 8.953 -3.896 1.00 93.75 273 TRP A C 1
ATOM 2137 O O . TRP A 1 273 ? 5.553 9.586 -3.764 1.00 93.75 273 TRP A O 1
ATOM 2147 N N . PHE A 1 274 ? 7.368 9.022 -4.971 1.00 94.94 274 PHE A N 1
ATOM 2148 C CA . PHE A 1 274 ? 7.075 9.803 -6.157 1.00 94.94 274 PHE A CA 1
ATOM 2149 C C . PHE A 1 274 ? 6.906 8.864 -7.343 1.00 94.94 274 PHE A C 1
ATOM 2151 O O . PHE A 1 274 ? 7.727 7.982 -7.581 1.00 94.94 274 PHE A O 1
ATOM 2158 N N . ILE A 1 275 ? 5.823 9.047 -8.077 1.00 94.69 275 ILE A N 1
ATOM 2159 C CA . ILE A 1 275 ? 5.542 8.338 -9.313 1.00 94.69 275 ILE A CA 1
ATOM 2160 C C . ILE A 1 275 ? 6.432 8.929 -10.395 1.00 94.69 275 ILE A C 1
ATOM 2162 O O . ILE A 1 275 ? 6.489 10.151 -10.548 1.00 94.69 275 ILE A O 1
ATOM 2166 N N . VAL A 1 276 ? 7.096 8.058 -11.143 1.00 95.25 276 VAL A N 1
ATOM 2167 C CA . VAL A 1 276 ? 7.884 8.404 -12.325 1.00 95.25 276 VAL A CA 1
ATOM 2168 C C . VAL A 1 276 ? 7.523 7.435 -13.453 1.00 95.25 276 VAL A C 1
ATOM 2170 O O . VAL A 1 276 ? 7.005 6.349 -13.172 1.00 95.25 276 VAL A O 1
ATOM 2173 N N . PRO A 1 277 ? 7.762 7.786 -14.724 1.00 94.50 277 PRO A N 1
ATOM 2174 C CA . PRO A 1 277 ? 7.591 6.833 -15.812 1.00 94.50 277 PRO A CA 1
ATOM 2175 C C . PRO A 1 277 ? 8.404 5.557 -15.557 1.00 94.50 277 PRO A C 1
ATOM 2177 O O . PRO A 1 277 ? 9.559 5.621 -15.152 1.00 94.50 277 PRO A O 1
ATOM 2180 N N . GLY A 1 278 ? 7.784 4.391 -15.713 1.00 92.81 278 GLY A N 1
ATOM 2181 C CA . GLY A 1 278 ? 8.442 3.091 -15.593 1.00 92.81 278 GLY A CA 1
ATOM 2182 C C . GLY A 1 278 ? 8.960 2.708 -14.205 1.00 92.81 278 GLY A C 1
ATOM 2183 O O . GLY A 1 278 ? 9.715 1.739 -14.097 1.00 92.81 278 GLY A O 1
ATOM 2184 N N . GLY A 1 279 ? 8.569 3.417 -13.142 1.00 94.38 279 GLY A N 1
ATOM 2185 C CA . GLY A 1 279 ? 9.047 3.098 -11.802 1.00 94.38 279 GLY A CA 1
ATOM 2186 C C . GLY A 1 279 ? 8.485 3.970 -10.686 1.00 94.38 279 GLY A C 1
ATOM 2187 O O . GLY A 1 279 ? 7.439 4.612 -10.800 1.00 94.38 279 GLY A O 1
ATOM 2188 N N . VAL A 1 280 ? 9.211 3.990 -9.573 1.00 95.25 280 VAL A N 1
ATOM 2189 C CA . VAL A 1 280 ? 8.938 4.846 -8.421 1.00 95.25 280 VAL A CA 1
ATOM 2190 C C . VAL A 1 280 ? 10.239 5.398 -7.852 1.00 95.25 280 VAL A C 1
ATOM 2192 O O . VAL A 1 280 ? 11.234 4.690 -7.722 1.00 95.25 280 VAL A O 1
ATOM 2195 N N . LEU A 1 281 ? 10.228 6.671 -7.478 1.00 94.88 281 LEU A N 1
ATOM 2196 C CA . LEU A 1 281 ? 11.303 7.307 -6.734 1.00 94.88 281 LEU A CA 1
ATOM 2197 C C . LEU A 1 281 ? 10.928 7.361 -5.250 1.00 94.88 281 LEU A C 1
ATOM 2199 O O . LEU A 1 281 ? 9.898 7.912 -4.871 1.00 94.88 281 LEU A O 1
ATOM 2203 N N . ILE A 1 282 ? 11.775 6.802 -4.394 1.00 93.69 282 ILE A N 1
ATOM 2204 C CA . ILE A 1 282 ? 11.563 6.733 -2.950 1.00 93.69 282 ILE A CA 1
ATOM 2205 C C . ILE A 1 282 ? 12.595 7.619 -2.262 1.00 93.69 282 ILE A C 1
ATOM 2207 O O . ILE A 1 282 ? 13.798 7.370 -2.327 1.00 93.69 282 ILE A O 1
ATOM 2211 N N . ARG A 1 283 ? 12.118 8.651 -1.567 1.00 91.81 283 ARG A N 1
ATOM 2212 C CA . ARG A 1 283 ? 12.935 9.561 -0.760 1.00 91.81 283 ARG A CA 1
ATOM 2213 C C . ARG A 1 283 ? 12.844 9.163 0.707 1.00 91.81 283 ARG A C 1
ATOM 2215 O O . ARG A 1 283 ? 11.792 9.323 1.320 1.00 91.81 283 ARG A O 1
ATOM 2222 N N . ARG A 1 284 ? 13.929 8.680 1.306 1.00 90.56 284 ARG A N 1
ATOM 2223 C CA . ARG A 1 284 ? 13.976 8.308 2.732 1.00 90.56 284 ARG A CA 1
ATOM 2224 C C . ARG A 1 284 ? 15.071 9.066 3.467 1.00 90.56 284 ARG A C 1
ATOM 2226 O O . ARG A 1 284 ? 16.096 9.390 2.886 1.00 90.56 284 ARG A O 1
ATOM 2233 N N . VAL A 1 285 ? 14.858 9.323 4.751 1.00 87.62 285 VAL A N 1
ATOM 2234 C CA . VAL A 1 285 ? 15.909 9.820 5.644 1.00 87.62 285 VAL A CA 1
ATOM 2235 C C . VAL A 1 285 ? 16.552 8.601 6.299 1.00 87.62 285 VAL A C 1
ATOM 2237 O O . VAL A 1 285 ? 15.845 7.805 6.918 1.00 87.62 285 VAL A O 1
ATOM 2240 N N . ASN A 1 286 ? 17.856 8.409 6.104 1.00 87.12 286 ASN A N 1
ATOM 2241 C CA . ASN A 1 286 ? 18.585 7.285 6.696 1.00 87.12 286 ASN A CA 1
ATOM 2242 C C . ASN A 1 286 ? 18.857 7.517 8.201 1.00 87.12 286 ASN A C 1
ATOM 2244 O O . ASN A 1 286 ? 18.537 8.568 8.758 1.00 87.12 286 ASN A O 1
ATOM 2248 N N . GLU A 1 287 ? 19.477 6.544 8.874 1.00 85.94 287 GLU A N 1
ATOM 2249 C CA . GLU A 1 287 ? 19.832 6.649 10.302 1.00 85.94 287 GLU A CA 1
ATOM 2250 C C . GLU A 1 287 ? 20.783 7.820 10.605 1.00 85.94 287 GLU A C 1
ATOM 2252 O O . GLU A 1 287 ? 20.740 8.396 11.693 1.00 85.94 287 GLU A O 1
ATOM 2257 N N . LYS A 1 288 ? 21.591 8.228 9.618 1.00 88.06 288 LYS A N 1
ATOM 2258 C CA . LYS A 1 288 ? 22.497 9.384 9.686 1.00 88.06 288 LYS A CA 1
ATOM 2259 C C . LYS A 1 288 ? 21.802 10.721 9.406 1.00 88.06 288 LYS A C 1
ATOM 2261 O O . LYS A 1 288 ? 22.466 11.750 9.361 1.00 88.06 288 LYS A O 1
ATOM 2266 N N . LYS A 1 289 ? 20.473 10.725 9.256 1.00 85.56 289 LYS A N 1
ATOM 2267 C CA . LYS A 1 289 ? 19.648 11.887 8.884 1.00 85.56 289 LYS A CA 1
ATOM 2268 C C . LYS A 1 289 ? 19.939 12.459 7.492 1.00 85.56 289 LYS A C 1
ATOM 2270 O O . LYS A 1 289 ? 19.516 13.571 7.188 1.00 85.56 289 LYS A O 1
ATOM 2275 N N . GLU A 1 290 ? 20.602 11.699 6.631 1.00 87.31 290 GLU A N 1
ATOM 2276 C CA . GLU A 1 290 ? 20.835 12.077 5.241 1.00 87.31 290 GLU A CA 1
ATOM 2277 C C . GLU A 1 290 ? 19.624 11.685 4.396 1.00 87.31 290 GLU A C 1
ATOM 2279 O O . GLU A 1 290 ? 19.018 10.622 4.581 1.00 87.31 290 GLU A O 1
ATOM 2284 N N . VAL A 1 291 ? 19.267 12.555 3.453 1.00 87.88 291 VAL A N 1
ATOM 2285 C CA . VAL A 1 291 ? 18.201 12.288 2.491 1.00 87.88 291 VAL A CA 1
ATOM 2286 C C . VAL A 1 291 ? 18.761 11.398 1.387 1.00 87.88 291 VAL A C 1
ATOM 2288 O O . VAL A 1 291 ? 19.644 11.799 0.638 1.00 87.88 291 VAL A O 1
ATOM 2291 N N . VAL A 1 292 ? 18.220 10.190 1.278 1.00 89.06 292 VAL A N 1
ATOM 2292 C CA . VAL A 1 292 ? 18.575 9.210 0.255 1.00 89.06 292 VAL A CA 1
ATOM 2293 C C . VAL A 1 292 ? 17.419 9.079 -0.724 1.00 89.06 292 VAL A C 1
ATOM 2295 O O . VAL A 1 292 ? 16.281 8.810 -0.331 1.00 89.06 292 VAL A O 1
ATOM 2298 N N . HIS A 1 293 ? 17.736 9.237 -2.003 1.00 91.31 293 HIS A N 1
ATOM 2299 C CA . HIS A 1 293 ? 16.826 9.018 -3.116 1.00 91.31 293 HIS A CA 1
ATOM 2300 C C . HIS A 1 293 ? 17.126 7.662 -3.744 1.00 91.31 293 HIS A C 1
ATOM 2302 O O . HIS A 1 293 ? 18.271 7.375 -4.090 1.00 91.31 293 HIS A O 1
ATOM 2308 N N . ARG A 1 294 ? 16.103 6.822 -3.884 1.00 92.12 294 ARG A N 1
ATOM 2309 C CA . ARG A 1 294 ? 16.212 5.532 -4.559 1.00 92.12 294 ARG A CA 1
ATOM 2310 C C . ARG A 1 294 ? 15.185 5.445 -5.671 1.00 92.12 294 ARG A C 1
ATOM 2312 O O . ARG A 1 294 ? 13.989 5.443 -5.397 1.00 92.12 294 ARG A O 1
ATOM 2319 N N . LEU A 1 295 ? 15.662 5.357 -6.904 1.00 93.56 295 LEU A N 1
ATOM 2320 C CA . LEU A 1 295 ? 14.834 4.951 -8.029 1.00 93.56 295 LEU A CA 1
ATOM 2321 C C . LEU A 1 295 ? 14.696 3.434 -8.011 1.00 93.56 295 LEU A C 1
ATOM 2323 O O . LEU A 1 295 ? 15.695 2.726 -7.919 1.00 93.56 295 LEU A O 1
ATOM 2327 N N . VAL A 1 296 ? 13.459 2.972 -8.097 1.00 93.31 296 VAL A N 1
ATOM 2328 C CA . VAL A 1 296 ? 13.113 1.566 -8.228 1.00 93.31 296 VAL A CA 1
ATOM 2329 C C . VAL A 1 296 ? 12.327 1.440 -9.525 1.00 93.31 296 VAL A C 1
ATOM 2331 O O . VAL A 1 296 ? 11.219 1.969 -9.635 1.00 93.31 296 VAL A O 1
ATOM 2334 N N . ASP A 1 297 ? 12.943 0.835 -10.534 1.00 93.62 297 ASP A N 1
ATOM 2335 C CA . ASP A 1 297 ? 12.384 0.732 -11.880 1.00 93.62 297 ASP A CA 1
ATOM 2336 C C . ASP A 1 297 ? 11.805 -0.656 -12.158 1.00 93.62 297 ASP A C 1
ATOM 2338 O O . ASP A 1 297 ? 12.111 -1.639 -11.482 1.00 93.62 297 ASP A O 1
ATOM 2342 N N . ARG A 1 298 ? 10.964 -0.748 -13.190 1.00 92.44 298 ARG A N 1
ATOM 2343 C CA . ARG A 1 298 ? 10.374 -2.028 -13.588 1.00 92.44 298 ARG A CA 1
ATOM 2344 C C . ARG A 1 298 ? 11.393 -3.050 -14.095 1.00 92.44 298 ARG A C 1
ATOM 2346 O O . ARG A 1 298 ? 11.095 -4.230 -14.043 1.00 92.44 298 ARG A O 1
ATOM 2353 N N . LYS A 1 299 ? 12.554 -2.634 -14.614 1.00 91.44 299 LYS A N 1
ATOM 2354 C CA . LYS A 1 299 ? 13.526 -3.542 -15.253 1.00 91.44 299 LYS A CA 1
ATOM 2355 C C . LYS A 1 299 ? 14.334 -4.329 -14.219 1.00 91.44 299 LYS A C 1
ATOM 2357 O O . LYS A 1 299 ? 14.858 -5.386 -14.540 1.00 91.44 299 LYS A O 1
ATOM 2362 N N . SER A 1 300 ? 14.428 -3.815 -12.996 1.00 91.00 300 SER A N 1
ATOM 2363 C CA . SER A 1 300 ? 15.234 -4.371 -11.903 1.00 91.00 300 SE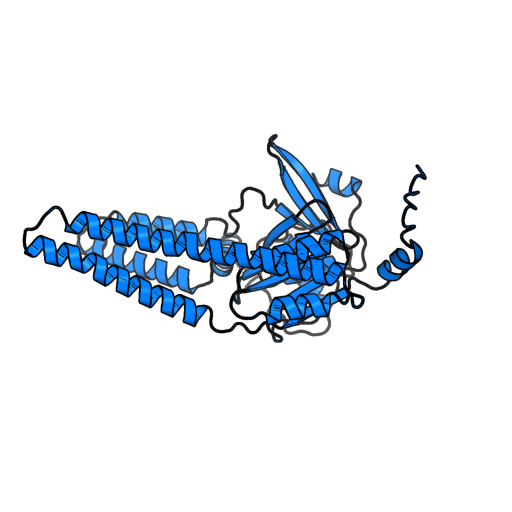R A CA 1
ATOM 2364 C C . SER A 1 300 ? 14.411 -4.799 -10.688 1.00 91.00 300 SER A C 1
ATOM 2366 O O . SER A 1 300 ? 14.971 -5.236 -9.687 1.00 91.00 300 SER A O 1
ATOM 2368 N N . SER A 1 301 ? 13.085 -4.642 -10.735 1.00 94.06 301 SER A N 1
ATOM 2369 C CA . SER A 1 301 ? 12.221 -4.843 -9.570 1.00 94.06 301 SER A CA 1
ATOM 2370 C C . SER A 1 301 ? 10.895 -5.505 -9.916 1.00 94.06 301 SER A C 1
ATOM 2372 O O . SER A 1 301 ? 10.416 -5.450 -11.048 1.00 94.06 301 SER A O 1
ATOM 2374 N N . VAL A 1 302 ? 10.268 -6.077 -8.891 1.00 94.69 302 VAL A N 1
ATOM 2375 C CA . VAL A 1 302 ? 8.910 -6.626 -8.937 1.00 94.69 302 VAL A CA 1
ATOM 2376 C C . VAL A 1 302 ? 7.961 -5.701 -8.189 1.00 94.69 302 VAL A C 1
ATOM 2378 O O . VAL A 1 302 ? 8.239 -5.288 -7.059 1.00 94.69 302 VAL A O 1
ATOM 2381 N N . LEU A 1 303 ? 6.809 -5.417 -8.798 1.00 96.31 303 LEU A N 1
ATOM 2382 C CA . LEU A 1 303 ? 5.722 -4.661 -8.180 1.00 96.31 303 LEU A CA 1
ATOM 2383 C C . LEU A 1 303 ? 4.593 -5.610 -7.765 1.00 96.31 303 LEU A C 1
ATOM 2385 O O . LEU A 1 303 ? 3.996 -6.304 -8.578 1.00 96.31 303 LEU A O 1
ATOM 2389 N N . GLY A 1 304 ? 4.246 -5.602 -6.486 1.00 94.56 304 GLY A N 1
ATOM 2390 C CA . GLY A 1 304 ? 3.066 -6.253 -5.938 1.00 94.56 304 GLY A CA 1
ATOM 2391 C C . GLY A 1 304 ? 2.031 -5.228 -5.497 1.00 94.56 304 GLY A C 1
ATOM 2392 O O . GLY A 1 304 ? 2.301 -4.382 -4.645 1.00 94.56 304 GLY A O 1
ATOM 2393 N N . VAL A 1 305 ? 0.814 -5.339 -6.016 1.00 94.19 305 VAL A N 1
ATOM 2394 C CA . VAL A 1 305 ? -0.333 -4.531 -5.603 1.00 94.19 305 VAL A CA 1
ATOM 2395 C C . VAL A 1 305 ? -1.443 -5.462 -5.143 1.00 94.19 305 VAL A C 1
ATOM 2397 O O . VAL A 1 305 ? -1.921 -6.308 -5.899 1.00 94.19 305 VAL A O 1
ATOM 2400 N N . PHE A 1 306 ? -1.876 -5.320 -3.893 1.00 89.94 306 PHE A N 1
ATOM 2401 C CA . PHE A 1 306 ? -2.948 -6.153 -3.358 1.00 89.94 306 PHE A CA 1
ATOM 2402 C C . PHE A 1 306 ? -3.951 -5.378 -2.524 1.00 89.94 306 PHE A C 1
ATOM 2404 O O . PHE A 1 306 ? -3.606 -4.476 -1.760 1.00 89.94 306 PHE A O 1
ATOM 2411 N N . MET A 1 307 ? -5.215 -5.761 -2.664 1.00 88.00 307 MET A N 1
ATOM 2412 C CA . MET A 1 307 ? -6.314 -5.152 -1.934 1.00 88.00 307 MET A CA 1
ATOM 2413 C C . MET A 1 307 ? -6.440 -5.791 -0.544 1.00 88.00 307 MET A C 1
ATOM 2415 O O . MET A 1 307 ? -6.822 -6.954 -0.423 1.00 88.00 307 MET A O 1
ATOM 2419 N N . GLU A 1 308 ? -6.126 -5.031 0.510 1.00 83.19 308 GLU A N 1
ATOM 2420 C CA . GLU A 1 308 ? -6.282 -5.470 1.907 1.00 83.19 308 GLU A CA 1
ATOM 2421 C C . GLU A 1 308 ? -7.748 -5.354 2.349 1.00 83.19 308 GLU A C 1
ATOM 2423 O O . GLU A 1 308 ? -8.316 -6.264 2.952 1.00 83.19 308 GLU A O 1
ATOM 2428 N N . THR A 1 309 ? -8.380 -4.229 2.012 1.00 81.81 309 THR A N 1
ATOM 2429 C CA . THR A 1 309 ? -9.817 -3.977 2.179 1.00 81.81 309 THR A CA 1
ATOM 2430 C C . THR A 1 309 ? -10.334 -3.233 0.950 1.00 81.81 309 THR A C 1
ATOM 2432 O O . THR A 1 309 ? -9.544 -2.747 0.149 1.00 81.81 309 THR A O 1
ATOM 2435 N N . ARG A 1 310 ? -11.655 -3.052 0.815 1.00 82.19 310 ARG A N 1
ATOM 2436 C CA . ARG A 1 310 ? -12.249 -2.278 -0.296 1.00 82.19 310 ARG A CA 1
ATOM 2437 C C . ARG A 1 310 ? -11.613 -0.890 -0.494 1.00 82.19 310 ARG A C 1
ATOM 2439 O O . ARG A 1 310 ? -11.590 -0.384 -1.610 1.00 82.19 310 ARG A O 1
ATOM 2446 N N . HIS A 1 311 ? -11.124 -0.263 0.576 1.00 84.88 311 HIS A N 1
ATOM 2447 C CA . HIS A 1 311 ? -10.604 1.109 0.547 1.00 84.88 311 HIS A CA 1
ATOM 2448 C C . HIS A 1 311 ? -9.089 1.205 0.731 1.00 84.88 311 HIS A C 1
ATOM 2450 O O . HIS A 1 311 ? -8.523 2.280 0.540 1.00 84.88 311 HIS A O 1
ATOM 2456 N N . ARG A 1 312 ? -8.436 0.098 1.094 1.00 87.69 312 ARG A N 1
ATOM 2457 C CA . ARG A 1 312 ? -7.021 0.065 1.447 1.00 87.69 312 ARG A CA 1
ATOM 2458 C C . ARG A 1 312 ? -6.298 -0.971 0.608 1.00 87.69 312 ARG A C 1
ATOM 2460 O O . ARG A 1 312 ? -6.602 -2.162 0.663 1.00 87.69 312 ARG A O 1
ATOM 2467 N N . TRP A 1 313 ? -5.304 -0.492 -0.112 1.00 90.50 313 TRP A N 1
ATOM 2468 C CA . TRP A 1 313 ? -4.400 -1.289 -0.914 1.00 90.50 313 TRP A CA 1
ATOM 2469 C C . TRP A 1 313 ? -3.022 -1.270 -0.267 1.00 90.50 313 TRP A C 1
ATOM 2471 O O . TRP A 1 313 ? -2.652 -0.307 0.403 1.00 90.50 313 TRP A O 1
ATOM 2481 N N . SER A 1 314 ? -2.267 -2.342 -0.449 1.00 90.88 314 SER A N 1
ATOM 2482 C CA . SER A 1 314 ? -0.848 -2.373 -0.131 1.00 90.88 314 SER A CA 1
ATOM 2483 C C . SER A 1 314 ? -0.078 -2.463 -1.432 1.00 90.88 314 SER A C 1
ATOM 2485 O O . SER A 1 314 ? -0.350 -3.316 -2.277 1.00 90.88 314 SER A O 1
ATOM 2487 N N . ILE A 1 315 ? 0.897 -1.579 -1.552 1.00 94.06 315 ILE A N 1
ATOM 2488 C CA . ILE A 1 315 ? 1.882 -1.555 -2.617 1.00 94.06 315 ILE A CA 1
ATOM 2489 C C . ILE A 1 315 ? 3.170 -2.101 -2.022 1.00 94.06 315 ILE A C 1
ATOM 2491 O O . ILE A 1 315 ? 3.548 -1.731 -0.907 1.00 94.06 315 ILE A O 1
ATOM 2495 N N . VAL A 1 316 ? 3.813 -3.008 -2.737 1.00 93.75 316 VAL A N 1
ATOM 2496 C CA . VAL A 1 316 ? 5.095 -3.598 -2.376 1.00 93.75 316 VAL A CA 1
ATOM 2497 C C . VAL A 1 316 ? 5.968 -3.561 -3.610 1.00 93.75 316 VAL A C 1
ATOM 2499 O O . VAL A 1 316 ? 5.543 -4.010 -4.665 1.00 93.75 316 VAL A O 1
ATOM 2502 N N . VAL A 1 317 ? 7.172 -3.035 -3.478 1.00 94.38 317 VAL A N 1
ATOM 2503 C CA . VAL A 1 317 ? 8.180 -3.073 -4.529 1.00 94.38 317 VAL A CA 1
ATOM 2504 C C . VAL A 1 317 ? 9.416 -3.717 -3.937 1.00 94.38 317 VAL A C 1
ATOM 2506 O O . VAL A 1 317 ? 9.824 -3.345 -2.836 1.00 94.38 317 VAL A O 1
ATOM 2509 N N . SER A 1 318 ? 9.978 -4.699 -4.629 1.00 92.81 318 SER A N 1
ATOM 2510 C CA . SER A 1 318 ? 11.217 -5.342 -4.204 1.00 92.81 318 SER A CA 1
ATOM 2511 C C . SER A 1 318 ? 12.172 -5.484 -5.369 1.00 92.81 318 SER A C 1
ATOM 2513 O O . SER A 1 318 ? 11.763 -5.911 -6.448 1.00 92.81 318 SER A O 1
ATOM 2515 N N . ASP A 1 319 ? 13.434 -5.185 -5.097 1.00 91.06 319 ASP A N 1
ATOM 2516 C CA . ASP A 1 319 ? 14.576 -5.590 -5.912 1.00 91.06 319 ASP A CA 1
ATOM 2517 C C . ASP A 1 319 ? 15.390 -6.660 -5.158 1.00 91.06 319 ASP A C 1
ATOM 2519 O O . ASP A 1 319 ? 14.920 -7.211 -4.155 1.00 91.06 319 ASP A O 1
ATOM 2523 N N . GLU A 1 320 ? 16.594 -6.967 -5.643 1.00 86.62 320 GLU A N 1
ATOM 2524 C CA . GLU A 1 320 ? 17.529 -7.920 -5.026 1.00 86.62 320 GLU A CA 1
ATOM 2525 C C . GLU A 1 320 ? 17.961 -7.547 -3.597 1.00 86.62 320 GLU A C 1
ATOM 2527 O O . GLU A 1 320 ? 18.358 -8.416 -2.820 1.00 86.62 320 GLU A O 1
ATOM 2532 N N . SER A 1 321 ? 17.918 -6.263 -3.244 1.00 86.25 321 SER A N 1
ATOM 2533 C CA . SER A 1 321 ? 18.581 -5.709 -2.056 1.00 86.25 321 SER A CA 1
ATOM 2534 C C . SER A 1 321 ? 17.630 -5.062 -1.054 1.00 86.25 321 SER A C 1
ATOM 2536 O O . SER A 1 321 ? 17.832 -5.175 0.157 1.00 86.25 321 SER A O 1
ATOM 2538 N N . ASP A 1 322 ? 16.574 -4.408 -1.530 1.00 90.19 322 ASP A N 1
ATOM 2539 C CA . ASP A 1 322 ? 15.640 -3.680 -0.694 1.00 90.19 322 ASP A CA 1
ATOM 2540 C C . ASP A 1 322 ? 14.192 -4.042 -1.020 1.00 90.19 322 ASP A C 1
ATOM 2542 O O . ASP A 1 322 ? 13.795 -4.351 -2.145 1.00 90.19 322 ASP A O 1
ATOM 2546 N N . LEU A 1 323 ? 13.383 -3.921 0.026 1.00 91.25 323 LEU A N 1
ATOM 2547 C CA . LEU A 1 323 ? 11.949 -4.101 0.002 1.00 91.25 323 LEU A CA 1
ATOM 2548 C C . LEU A 1 323 ? 11.297 -2.816 0.500 1.00 91.25 323 LEU A C 1
ATOM 2550 O O . LEU A 1 323 ? 11.492 -2.396 1.644 1.00 91.25 323 LEU A O 1
ATOM 2554 N N . PHE A 1 324 ? 10.443 -2.245 -0.334 1.00 92.06 324 PHE A N 1
ATOM 2555 C CA . PHE A 1 324 ? 9.626 -1.095 0.003 1.00 92.06 324 PHE A CA 1
ATOM 2556 C C . PHE A 1 324 ? 8.168 -1.507 0.025 1.00 92.06 324 PHE A C 1
ATOM 2558 O O . PHE A 1 324 ? 7.692 -2.261 -0.818 1.00 92.06 324 PHE A O 1
ATOM 2565 N N . SER A 1 325 ? 7.424 -1.013 1.005 1.00 91.31 325 SER A N 1
ATOM 2566 C CA . SER A 1 325 ? 5.981 -1.200 1.005 1.00 91.31 325 SER A CA 1
ATOM 2567 C C . SER A 1 325 ? 5.288 0.020 1.553 1.00 91.31 325 SER A C 1
ATOM 2569 O O . SER A 1 325 ? 5.886 0.788 2.295 1.00 91.31 325 SER A O 1
ATOM 2571 N N . ARG A 1 326 ? 4.029 0.192 1.178 1.00 91.31 326 ARG A N 1
ATOM 2572 C CA . ARG A 1 326 ? 3.233 1.348 1.558 1.00 91.31 326 ARG A CA 1
ATOM 2573 C C . ARG A 1 326 ? 1.751 0.997 1.475 1.00 91.31 326 ARG A C 1
ATOM 2575 O O . ARG A 1 326 ? 1.334 0.273 0.573 1.00 91.31 326 ARG A O 1
ATOM 2582 N N . ALA A 1 327 ? 0.943 1.547 2.382 1.00 90.44 327 ALA A N 1
ATOM 2583 C CA . ALA A 1 327 ? -0.506 1.555 2.191 1.00 90.44 327 ALA A CA 1
ATOM 2584 C C . ALA A 1 327 ? -0.915 2.673 1.220 1.00 90.44 327 ALA A C 1
ATOM 2586 O O . ALA A 1 327 ? -0.378 3.781 1.265 1.00 90.44 327 ALA A O 1
ATOM 2587 N N . ALA A 1 328 ? -1.875 2.377 0.358 1.00 92.56 328 ALA A N 1
ATOM 2588 C CA . ALA A 1 328 ? -2.332 3.260 -0.697 1.00 92.56 328 ALA A CA 1
ATOM 2589 C C . ALA A 1 328 ? -3.849 3.178 -0.874 1.00 92.56 328 ALA A C 1
ATOM 2591 O O . ALA A 1 328 ? -4.496 2.204 -0.471 1.00 92.56 328 ALA A O 1
ATOM 2592 N N . THR A 1 329 ? -4.430 4.211 -1.473 1.00 92.06 329 THR A N 1
ATOM 2593 C CA . THR A 1 329 ? -5.814 4.147 -1.956 1.00 92.06 329 THR A CA 1
ATOM 2594 C C . THR A 1 329 ? -5.874 3.363 -3.270 1.00 92.06 329 THR A C 1
ATOM 2596 O O . THR A 1 329 ? -4.852 3.099 -3.904 1.00 92.06 329 THR A O 1
ATOM 2599 N N . ALA A 1 330 ? -7.081 3.000 -3.713 1.00 90.81 330 ALA A N 1
ATOM 2600 C CA . ALA A 1 330 ? -7.266 2.358 -5.018 1.00 90.81 330 ALA A CA 1
ATOM 2601 C C . ALA A 1 330 ? -6.728 3.227 -6.170 1.00 90.81 330 ALA A C 1
ATOM 2603 O O . ALA A 1 330 ? -6.143 2.704 -7.118 1.00 90.81 330 ALA A O 1
ATOM 2604 N N . ARG A 1 331 ? -6.889 4.554 -6.071 1.00 90.00 331 ARG A N 1
ATOM 2605 C CA . ARG A 1 331 ? -6.413 5.510 -7.078 1.00 90.00 331 ARG A CA 1
ATOM 2606 C C . ARG A 1 331 ? -4.897 5.593 -7.091 1.00 90.00 331 ARG A C 1
ATOM 2608 O O . ARG A 1 331 ? -4.303 5.467 -8.152 1.00 90.00 331 ARG A O 1
ATOM 2615 N N . GLU A 1 332 ? -4.276 5.726 -5.921 1.00 94.50 332 GLU A N 1
ATOM 2616 C CA . GLU A 1 332 ? -2.815 5.719 -5.794 1.00 94.50 332 GLU A CA 1
ATOM 2617 C C . GLU A 1 332 ? -2.214 4.430 -6.376 1.00 94.50 332 GLU A C 1
ATOM 2619 O O . GLU A 1 332 ? -1.309 4.486 -7.205 1.00 94.50 332 GLU A O 1
ATOM 2624 N N . ALA A 1 333 ? -2.764 3.267 -6.013 1.00 94.62 333 ALA A N 1
ATOM 2625 C CA . ALA A 1 333 ? -2.327 1.980 -6.545 1.00 94.62 333 ALA A CA 1
ATOM 2626 C C . ALA A 1 333 ? -2.499 1.880 -8.070 1.00 94.62 333 ALA A C 1
ATOM 2628 O O . ALA A 1 333 ? -1.599 1.409 -8.761 1.00 94.62 333 ALA A O 1
ATOM 2629 N N . THR A 1 334 ? -3.626 2.359 -8.603 1.00 93.44 334 THR A N 1
ATOM 2630 C CA . THR A 1 334 ? -3.886 2.364 -10.049 1.00 93.44 334 THR A CA 1
ATOM 2631 C C . THR A 1 334 ? -2.925 3.288 -10.790 1.00 93.44 334 THR A C 1
ATOM 2633 O O . THR A 1 334 ? -2.361 2.884 -11.800 1.00 93.44 334 THR A O 1
ATOM 2636 N N . MET A 1 335 ? -2.696 4.501 -10.285 1.00 94.00 335 MET A N 1
ATOM 2637 C CA . MET A 1 335 ? -1.770 5.445 -10.908 1.00 94.00 335 MET A CA 1
ATOM 2638 C C . MET A 1 335 ? -0.345 4.892 -10.921 1.00 94.00 335 MET A C 1
ATOM 2640 O O . MET A 1 335 ? 0.324 4.958 -11.948 1.00 94.00 335 MET A O 1
ATOM 2644 N N . LEU A 1 336 ? 0.100 4.284 -9.815 1.00 95.69 336 LEU A N 1
ATOM 2645 C CA . LEU A 1 336 ? 1.405 3.636 -9.792 1.00 95.69 336 LEU A CA 1
ATOM 2646 C C . LEU A 1 336 ? 1.481 2.501 -10.815 1.00 95.69 336 LEU A C 1
ATOM 2648 O O . LEU A 1 336 ? 2.468 2.430 -11.529 1.00 95.69 336 LEU A O 1
ATOM 2652 N N . LEU A 1 337 ? 0.457 1.647 -10.923 1.00 94.75 337 LEU A N 1
ATOM 2653 C CA . LEU A 1 337 ? 0.428 0.580 -11.930 1.00 94.75 337 LEU A CA 1
ATOM 2654 C C . LEU A 1 337 ? 0.551 1.140 -13.352 1.00 94.75 337 LEU A C 1
ATOM 2656 O O . LEU A 1 337 ? 1.406 0.680 -14.101 1.00 94.75 337 LEU A O 1
ATOM 2660 N N . ARG A 1 338 ? -0.242 2.162 -13.700 1.00 93.69 338 ARG A N 1
ATOM 2661 C CA . ARG A 1 338 ? -0.198 2.814 -15.021 1.00 93.69 338 ARG A CA 1
ATOM 2662 C C . ARG A 1 338 ? 1.177 3.421 -15.323 1.00 93.69 338 ARG A C 1
ATOM 2664 O O . ARG A 1 338 ? 1.660 3.337 -16.453 1.00 93.69 338 ARG A O 1
ATOM 2671 N N . ALA A 1 339 ? 1.806 4.034 -14.322 1.00 94.69 339 ALA A N 1
ATOM 2672 C CA . ALA A 1 339 ? 3.150 4.584 -14.439 1.00 94.69 339 ALA A CA 1
ATOM 2673 C C . ALA A 1 339 ? 4.215 3.487 -14.558 1.00 94.69 339 ALA A C 1
ATOM 2675 O O . ALA A 1 339 ? 5.102 3.587 -15.398 1.00 94.69 339 ALA A O 1
ATOM 2676 N N . TRP A 1 340 ? 4.099 2.409 -13.784 1.00 95.31 340 TRP A N 1
ATOM 2677 C CA . TRP A 1 340 ? 5.017 1.270 -13.804 1.00 95.31 340 TRP A CA 1
ATOM 2678 C C . TRP A 1 340 ? 5.044 0.580 -15.170 1.00 95.31 340 TRP A C 1
ATOM 2680 O O . TRP A 1 340 ? 6.109 0.244 -15.692 1.00 95.31 340 TRP A O 1
ATOM 2690 N N . THR A 1 341 ? 3.867 0.427 -15.780 1.00 92.75 341 THR A N 1
ATOM 2691 C CA . THR A 1 341 ? 3.693 -0.156 -17.115 1.00 92.75 341 THR A CA 1
ATOM 2692 C C . THR A 1 341 ? 3.965 0.832 -18.254 1.00 92.75 341 THR A C 1
ATOM 2694 O O . THR A 1 341 ? 3.899 0.430 -19.410 1.00 92.75 341 THR A O 1
ATOM 2697 N N . SER A 1 342 ? 4.250 2.110 -17.966 1.00 93.12 342 SER A N 1
ATOM 2698 C CA . SER A 1 342 ? 4.506 3.157 -18.972 1.00 93.12 342 SER A CA 1
ATOM 2699 C C . SER A 1 342 ? 5.615 2.750 -19.945 1.00 93.12 342 SER A C 1
ATOM 2701 O O . SER A 1 342 ? 6.697 2.425 -19.483 1.00 93.12 342 SER A O 1
ATOM 2703 N N . PRO A 1 343 ? 5.459 2.829 -21.274 1.00 90.25 343 PRO A N 1
ATOM 2704 C CA . PRO A 1 343 ? 6.548 2.483 -22.194 1.00 90.25 343 PRO A CA 1
ATOM 2705 C C . PRO A 1 343 ? 7.776 3.402 -22.060 1.00 90.25 343 PRO A C 1
ATOM 2707 O O . PRO A 1 343 ? 8.866 3.029 -22.480 1.00 90.25 343 PRO A O 1
ATOM 2710 N N . ILE A 1 344 ? 7.621 4.574 -21.442 1.00 91.50 344 ILE A N 1
ATOM 2711 C CA . ILE A 1 344 ? 8.685 5.560 -21.262 1.00 91.50 344 ILE A CA 1
ATOM 2712 C C . ILE A 1 344 ? 9.697 5.064 -20.224 1.00 91.50 344 ILE A C 1
ATOM 2714 O O . ILE A 1 344 ? 9.335 4.456 -19.212 1.00 91.50 344 ILE A O 1
ATOM 2718 N N . GLU A 1 345 ? 10.976 5.326 -20.489 1.00 89.81 345 GLU A N 1
ATOM 2719 C CA . GLU A 1 345 ? 12.054 4.987 -19.567 1.00 89.81 345 GLU A CA 1
ATOM 2720 C C . GLU A 1 345 ? 12.031 5.865 -18.308 1.00 89.81 345 GLU A C 1
ATOM 2722 O O . GLU A 1 345 ? 11.665 7.044 -18.370 1.00 89.81 345 GLU A O 1
ATOM 2727 N N . PRO A 1 346 ? 12.430 5.312 -17.152 1.00 90.19 346 PRO A N 1
ATOM 2728 C CA . PRO A 1 346 ? 12.534 6.092 -15.933 1.00 90.19 346 PRO A CA 1
ATOM 2729 C C . PRO A 1 346 ? 13.593 7.196 -16.054 1.00 90.19 346 PRO A C 1
ATOM 2731 O O . PRO A 1 346 ? 14.558 7.058 -16.811 1.00 90.19 346 PRO A O 1
ATOM 2734 N N . PRO A 1 347 ? 13.445 8.297 -15.294 1.00 89.50 347 PRO A N 1
ATOM 2735 C CA . PRO A 1 347 ? 14.407 9.389 -15.313 1.00 89.50 347 PRO A CA 1
ATOM 2736 C C . PRO A 1 347 ? 15.796 8.900 -14.891 1.00 89.50 347 PRO A C 1
ATOM 2738 O O . PRO A 1 347 ? 15.934 8.060 -13.999 1.00 89.50 347 PRO A O 1
ATOM 2741 N N . SER A 1 348 ? 16.837 9.457 -15.511 1.00 87.50 348 SER A N 1
ATOM 2742 C CA . SER A 1 348 ? 18.218 9.117 -15.173 1.00 87.50 348 SER A CA 1
ATOM 2743 C C . SER A 1 348 ? 18.560 9.523 -13.733 1.00 87.50 348 SER A C 1
ATOM 2745 O O . SER A 1 348 ? 17.942 10.410 -13.135 1.00 87.50 348 SER A O 1
ATOM 2747 N N . LYS A 1 349 ? 19.601 8.896 -13.170 1.00 82.38 349 LYS A N 1
ATOM 2748 C CA . LYS A 1 349 ? 20.099 9.225 -11.822 1.00 82.38 349 LYS A CA 1
ATOM 2749 C C . LYS A 1 349 ? 20.480 10.705 -11.680 1.00 82.38 349 LYS A C 1
ATOM 2751 O O . LYS A 1 349 ? 20.314 11.265 -10.603 1.00 82.38 349 LYS A O 1
ATOM 2756 N N . GLU A 1 350 ? 20.951 11.330 -12.756 1.00 78.88 350 GLU A N 1
ATOM 2757 C CA . GLU A 1 350 ? 21.310 12.753 -12.804 1.00 78.88 350 GLU A CA 1
ATOM 2758 C C . GLU A 1 350 ? 20.077 13.645 -12.637 1.00 78.88 350 GLU A C 1
ATOM 2760 O O . GLU A 1 350 ? 20.066 14.531 -11.787 1.00 78.88 350 GLU A O 1
ATOM 2765 N N . VAL A 1 351 ? 18.993 13.354 -13.366 1.00 79.94 351 VAL A N 1
ATOM 2766 C CA . VAL A 1 351 ? 17.719 14.083 -13.242 1.00 79.94 351 VAL A CA 1
ATOM 2767 C C . VAL A 1 351 ? 17.161 13.958 -11.824 1.00 79.94 351 VAL A C 1
ATOM 2769 O O . VAL A 1 351 ? 16.700 14.940 -11.249 1.00 79.94 351 VAL A O 1
ATOM 2772 N N . ILE A 1 352 ? 17.263 12.772 -11.223 1.00 81.06 352 ILE A N 1
ATOM 2773 C CA . ILE A 1 352 ? 16.831 12.539 -9.840 1.00 81.06 352 ILE A CA 1
ATOM 2774 C C . ILE A 1 352 ? 17.663 13.352 -8.843 1.00 81.06 352 ILE A 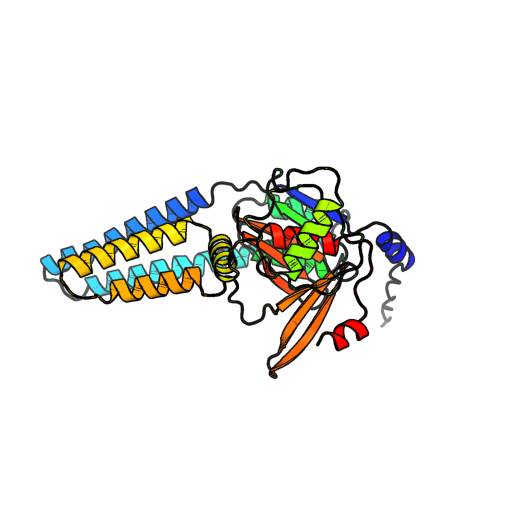C 1
ATOM 2776 O O . ILE A 1 352 ? 17.108 13.874 -7.878 1.00 81.06 352 ILE A O 1
ATOM 2780 N N . ALA A 1 353 ? 18.973 13.485 -9.067 1.00 75.25 353 ALA A N 1
ATOM 2781 C CA . ALA A 1 353 ? 19.843 14.280 -8.205 1.00 75.25 353 ALA A CA 1
ATOM 2782 C C . ALA A 1 353 ? 19.483 15.775 -8.222 1.00 75.25 353 ALA A C 1
ATOM 2784 O O . ALA A 1 353 ? 19.677 16.447 -7.216 1.00 75.25 353 ALA A O 1
ATOM 2785 N N . HIS A 1 354 ? 18.918 16.282 -9.321 1.00 73.31 354 HIS A N 1
ATOM 2786 C CA . HIS A 1 354 ? 18.424 17.660 -9.423 1.00 73.31 354 HIS A CA 1
ATOM 2787 C C . HIS A 1 354 ? 17.028 17.875 -8.817 1.00 73.31 354 HIS A C 1
ATOM 2789 O O . HIS A 1 354 ? 16.634 19.015 -8.587 1.00 73.31 354 HIS A O 1
ATOM 2795 N N . MET A 1 355 ? 16.278 16.799 -8.561 1.00 68.56 355 MET A N 1
ATOM 2796 C CA . MET A 1 355 ? 14.977 16.840 -7.877 1.00 68.56 355 MET A CA 1
ATOM 2797 C C . MET A 1 355 ? 15.105 16.786 -6.341 1.00 68.56 355 MET A C 1
ATOM 2799 O O . MET A 1 355 ? 14.101 16.944 -5.640 1.00 68.56 355 MET A O 1
ATOM 2803 N N . ALA A 1 356 ? 16.315 16.512 -5.837 1.00 55.19 356 ALA A N 1
ATOM 2804 C CA . ALA A 1 356 ? 16.684 16.446 -4.421 1.00 55.19 356 ALA A CA 1
ATOM 2805 C C . ALA A 1 356 ? 16.953 17.837 -3.840 1.00 55.19 356 ALA A C 1
ATOM 2807 O O . ALA A 1 356 ? 16.535 18.053 -2.673 1.00 55.19 356 ALA A O 1
#